Protein AF-A0A258BSZ9-F1 (afdb_monomer_lite)

Radius of gyration: 23.15 Å; chains: 1; bounding box: 56×58×80 Å

Structure (mmCIF, N/CA/C/O backbone):
data_AF-A0A258BSZ9-F1
#
_entry.id   AF-A0A258BSZ9-F1
#
loop_
_atom_site.group_PDB
_atom_site.id
_atom_site.type_symbol
_atom_site.label_atom_id
_atom_site.label_alt_id
_atom_site.label_comp_id
_atom_site.label_asym_id
_atom_site.label_entity_id
_atom_site.label_seq_id
_atom_site.pdbx_PDB_ins_code
_atom_site.Cartn_x
_atom_site.Cartn_y
_atom_site.Cartn_z
_atom_site.occupancy
_atom_site.B_iso_or_equiv
_atom_site.auth_seq_id
_atom_site.auth_comp_id
_atom_site.auth_asym_id
_atom_site.auth_atom_id
_atom_site.pdbx_PDB_model_num
ATOM 1 N N . MET A 1 1 ? 14.112 25.443 -52.367 1.00 37.06 1 MET A N 1
ATOM 2 C CA . MET A 1 1 ? 14.060 23.987 -52.131 1.00 37.06 1 MET A CA 1
ATOM 3 C C . MET A 1 1 ? 14.089 23.804 -50.629 1.00 37.06 1 MET A C 1
ATOM 5 O O . MET A 1 1 ? 15.087 24.167 -50.028 1.00 37.06 1 MET A O 1
ATOM 9 N N . TYR A 1 2 ? 12.971 23.404 -50.027 1.00 29.94 2 TYR A N 1
ATOM 10 C CA . TYR A 1 2 ? 12.902 23.128 -48.592 1.00 29.94 2 TYR A CA 1
ATOM 11 C C . TYR A 1 2 ? 13.158 21.637 -48.389 1.00 29.94 2 TYR A C 1
ATOM 13 O O . TYR A 1 2 ? 12.392 20.812 -48.886 1.00 29.94 2 TYR A O 1
ATOM 21 N N . GLU A 1 3 ? 14.258 21.313 -47.714 1.00 29.03 3 GLU A N 1
ATOM 22 C CA . GLU A 1 3 ? 14.544 19.970 -47.216 1.00 29.03 3 GLU A CA 1
ATOM 23 C C . GLU A 1 3 ? 13.507 19.610 -46.148 1.00 29.03 3 GLU A C 1
ATOM 25 O O . GLU A 1 3 ? 13.329 20.320 -45.158 1.00 29.03 3 GLU A O 1
ATOM 30 N N . GLN A 1 4 ? 12.786 18.516 -46.382 1.00 30.59 4 GLN A N 1
ATOM 31 C CA . GLN A 1 4 ? 11.911 17.914 -45.388 1.00 30.59 4 GLN A CA 1
ATOM 32 C C . GLN A 1 4 ? 12.780 17.181 -44.363 1.00 30.59 4 GLN A C 1
ATOM 34 O O . GLN A 1 4 ? 13.544 16.284 -44.714 1.00 30.59 4 GLN A O 1
ATOM 39 N N . SER A 1 5 ? 12.665 17.573 -43.094 1.00 29.25 5 SER A N 1
ATOM 40 C CA . SER A 1 5 ? 13.257 16.853 -41.966 1.00 29.25 5 SER A CA 1
ATOM 41 C C . SER A 1 5 ? 12.706 15.420 -41.887 1.00 29.25 5 SER A C 1
ATOM 43 O O . SER A 1 5 ? 11.520 15.214 -42.160 1.00 29.25 5 SER A O 1
ATOM 45 N N . PRO A 1 6 ? 13.520 14.425 -41.488 1.00 32.03 6 PRO A N 1
ATOM 46 C CA . PRO A 1 6 ? 13.058 13.053 -41.360 1.00 32.03 6 PRO A CA 1
ATOM 47 C C . PRO A 1 6 ? 12.059 12.950 -40.204 1.00 32.03 6 PRO A C 1
ATOM 49 O O . PRO A 1 6 ? 12.358 13.275 -39.056 1.00 32.03 6 PRO A O 1
ATOM 52 N N . THR A 1 7 ? 10.853 12.491 -40.522 1.00 29.84 7 THR A N 1
ATOM 53 C CA . THR A 1 7 ? 9.839 12.069 -39.557 1.00 29.84 7 THR A CA 1
ATOM 54 C C . THR A 1 7 ? 10.382 10.916 -38.718 1.00 29.84 7 THR A C 1
ATOM 56 O O . THR A 1 7 ? 10.569 9.812 -39.227 1.00 29.84 7 THR A O 1
ATOM 59 N N . THR A 1 8 ? 10.619 11.156 -37.430 1.00 29.58 8 THR A N 1
ATOM 60 C CA . THR A 1 8 ? 10.908 10.117 -36.439 1.00 29.58 8 THR A CA 1
ATOM 61 C C . THR A 1 8 ? 9.644 9.288 -36.223 1.00 29.58 8 THR A C 1
ATOM 63 O O . THR A 1 8 ? 8.762 9.638 -35.436 1.00 29.58 8 THR A O 1
ATOM 66 N N . THR A 1 9 ? 9.519 8.188 -36.957 1.00 27.88 9 THR A N 1
ATOM 67 C CA . THR A 1 9 ? 8.505 7.169 -36.698 1.00 27.88 9 THR A CA 1
ATOM 68 C C . THR A 1 9 ? 8.831 6.546 -35.341 1.00 27.88 9 THR A C 1
ATOM 70 O O . THR A 1 9 ? 9.808 5.812 -35.211 1.00 27.88 9 THR A O 1
ATOM 73 N N . LYS A 1 10 ? 8.055 6.872 -34.299 1.00 29.47 10 LYS A N 1
ATOM 74 C CA . LYS A 1 10 ? 8.104 6.164 -33.013 1.00 29.47 10 LYS A CA 1
ATOM 75 C C . LYS A 1 10 ? 7.770 4.694 -33.282 1.00 29.47 10 LYS A C 1
ATOM 77 O O . LYS A 1 10 ? 6.600 4.359 -33.451 1.00 29.47 10 LYS A O 1
ATOM 82 N N . HIS A 1 11 ? 8.780 3.831 -33.353 1.00 32.34 11 HIS A N 1
ATOM 83 C CA . HIS A 1 11 ? 8.579 2.387 -33.340 1.00 32.34 11 HIS A CA 1
ATOM 84 C C . HIS A 1 11 ? 8.033 2.008 -31.959 1.00 32.34 11 HIS A C 1
ATOM 86 O O . HIS A 1 11 ? 8.772 1.874 -30.990 1.00 32.34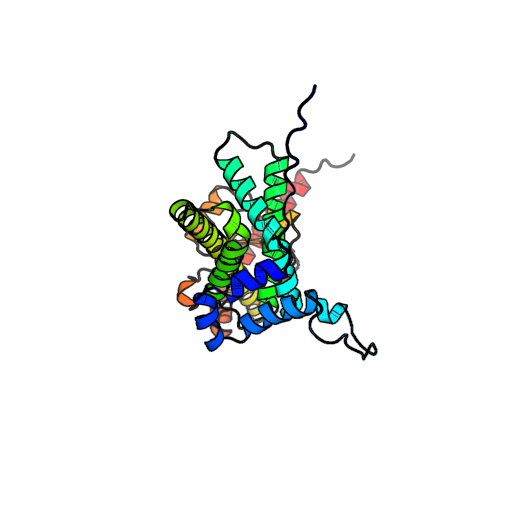 11 HIS A O 1
ATOM 92 N N . GLN A 1 12 ? 6.709 1.901 -31.845 1.00 29.98 12 GLN A N 1
ATOM 93 C CA . GLN A 1 12 ? 6.097 1.144 -30.761 1.00 29.98 12 GLN A CA 1
ATOM 94 C C . GLN A 1 12 ? 6.462 -0.319 -30.994 1.00 29.98 12 GLN A C 1
ATOM 96 O O . GLN A 1 12 ? 5.941 -0.930 -31.927 1.00 29.98 12 GLN A O 1
ATOM 101 N N . LEU A 1 13 ? 7.366 -0.859 -30.174 1.00 32.88 13 LEU A N 1
ATOM 102 C CA . LEU A 1 13 ? 7.628 -2.293 -30.152 1.00 32.88 13 LEU A CA 1
ATOM 103 C C . LEU A 1 13 ? 6.307 -3.021 -29.917 1.00 32.88 13 LEU A C 1
ATOM 105 O O . LEU A 1 13 ? 5.558 -2.736 -28.975 1.00 32.88 13 LEU A O 1
ATOM 109 N N . SER A 1 14 ? 6.007 -3.954 -30.805 1.00 34.91 14 SER A N 1
ATOM 110 C CA . SER A 1 14 ? 4.880 -4.849 -30.645 1.00 34.91 14 SER A CA 1
ATOM 111 C C . SER A 1 14 ? 5.111 -5.744 -29.425 1.00 34.91 14 SER A C 1
ATOM 113 O O . SER A 1 14 ? 6.240 -6.062 -29.048 1.00 34.91 14 SER A O 1
ATOM 115 N N . ALA A 1 15 ? 4.029 -6.217 -28.806 1.00 36.56 15 ALA A N 1
ATOM 116 C CA . ALA A 1 15 ? 4.123 -7.159 -27.690 1.00 36.56 15 ALA A CA 1
ATOM 117 C C . ALA A 1 15 ? 4.942 -8.423 -28.038 1.00 36.56 15 ALA A C 1
ATOM 119 O O . ALA A 1 15 ? 5.525 -9.035 -27.149 1.00 36.56 15 ALA A O 1
ATOM 120 N N . ALA A 1 16 ? 5.028 -8.796 -29.321 1.00 34.19 16 ALA A N 1
ATOM 121 C CA . ALA A 1 16 ? 5.843 -9.911 -29.798 1.00 34.19 16 ALA A CA 1
ATOM 122 C C . ALA A 1 16 ? 7.357 -9.641 -29.688 1.00 34.19 16 ALA A C 1
ATOM 124 O O . ALA A 1 16 ? 8.118 -10.541 -29.337 1.00 34.19 16 ALA A O 1
ATOM 125 N N . GLU A 1 17 ? 7.788 -8.404 -29.929 1.00 39.16 17 GLU A N 1
ATOM 126 C CA . GLU A 1 17 ? 9.196 -7.999 -29.839 1.00 39.16 17 GLU A CA 1
ATOM 127 C C . GLU A 1 17 ? 9.644 -7.889 -28.376 1.00 39.16 17 GLU A C 1
ATOM 129 O O . GLU A 1 17 ? 10.706 -8.398 -28.018 1.00 39.16 17 GLU A O 1
ATOM 134 N N . LEU A 1 18 ? 8.773 -7.372 -27.500 1.00 40.84 18 LEU A N 1
ATOM 135 C CA . LEU A 1 18 ? 8.986 -7.379 -26.046 1.00 40.84 18 LEU A CA 1
ATOM 136 C C . LEU A 1 18 ? 9.161 -8.810 -25.501 1.00 40.84 18 LEU A C 1
ATOM 138 O O . LEU A 1 18 ? 10.034 -9.065 -24.675 1.00 40.84 18 LEU A O 1
ATOM 142 N N . LEU A 1 19 ? 8.373 -9.774 -25.989 1.00 42.31 19 LEU A N 1
ATOM 143 C CA . LEU A 1 19 ? 8.466 -11.174 -25.558 1.00 42.31 19 LEU A CA 1
ATOM 144 C C . LEU A 1 19 ? 9.717 -11.888 -26.056 1.00 42.31 19 LEU A C 1
ATOM 146 O O . LEU A 1 19 ? 10.282 -12.696 -25.320 1.00 42.31 19 LEU A O 1
ATOM 150 N N . SER A 1 20 ? 10.143 -11.612 -27.289 1.00 42.28 20 SER A N 1
ATOM 151 C CA . SER A 1 20 ? 11.384 -12.174 -27.824 1.00 42.28 20 SER A CA 1
ATOM 152 C C . SER A 1 20 ? 12.598 -11.666 -27.044 1.00 42.28 20 SER A C 1
ATOM 154 O O . SER A 1 20 ? 13.527 -12.435 -26.812 1.00 42.28 20 SER A O 1
ATOM 156 N N . GLY A 1 21 ? 12.562 -10.408 -26.594 1.00 41.38 21 GLY A N 1
ATOM 157 C CA . GLY A 1 21 ? 13.571 -9.836 -25.705 1.00 41.38 21 GLY A CA 1
ATOM 158 C C . GLY A 1 21 ? 13.598 -10.518 -24.336 1.00 41.38 21 GLY A C 1
ATOM 159 O O . GLY A 1 21 ? 14.650 -10.992 -23.920 1.00 41.38 21 GLY A O 1
ATOM 160 N N . ILE A 1 22 ? 12.439 -10.657 -23.675 1.00 42.50 22 ILE A N 1
ATOM 161 C CA . ILE A 1 22 ? 12.315 -11.332 -22.363 1.00 42.50 22 ILE A CA 1
ATOM 162 C C . ILE A 1 22 ? 12.768 -12.796 -22.440 1.00 42.50 22 ILE A C 1
ATOM 164 O O . ILE A 1 22 ? 13.475 -13.279 -21.564 1.00 42.50 22 ILE A O 1
ATOM 168 N N . ALA A 1 23 ? 12.364 -13.526 -23.481 1.00 41.38 23 ALA A N 1
ATOM 169 C CA . ALA A 1 23 ? 12.658 -14.952 -23.604 1.00 41.38 23 ALA A CA 1
ATOM 170 C C . ALA A 1 23 ? 14.131 -15.262 -23.926 1.00 41.38 23 ALA A C 1
ATOM 172 O O . ALA A 1 23 ? 14.547 -16.414 -23.776 1.00 41.38 23 ALA A O 1
ATOM 173 N N . ALA A 1 24 ? 14.893 -14.263 -24.382 1.00 40.25 24 ALA A N 1
ATOM 174 C CA . ALA A 1 24 ? 16.302 -14.384 -24.743 1.00 40.25 24 ALA A CA 1
ATOM 175 C C . ALA A 1 24 ? 17.261 -14.084 -23.578 1.00 40.25 24 ALA A C 1
ATOM 177 O O . ALA A 1 24 ? 18.466 -14.296 -23.727 1.00 40.25 24 ALA A O 1
ATOM 178 N N . THR A 1 25 ? 16.762 -13.615 -22.427 1.00 38.31 25 THR A N 1
ATOM 179 C CA . THR A 1 25 ? 17.624 -13.303 -21.284 1.00 38.31 25 THR A CA 1
ATOM 180 C C . THR A 1 25 ? 18.026 -14.582 -20.522 1.00 38.31 25 THR A C 1
ATOM 182 O O . THR A 1 25 ? 17.187 -15.468 -20.301 1.00 38.31 25 THR A O 1
ATOM 185 N N . PRO A 1 26 ? 19.304 -14.735 -20.120 1.00 37.12 26 PRO A N 1
ATOM 186 C CA . PRO A 1 26 ? 19.760 -15.851 -19.281 1.00 37.12 26 PRO A CA 1
ATOM 187 C C . PRO A 1 26 ? 18.928 -16.032 -18.000 1.00 37.12 26 PRO A C 1
ATOM 189 O O . PRO A 1 26 ? 18.659 -17.157 -17.572 1.00 37.12 26 PRO A O 1
ATOM 192 N N . GLU A 1 27 ? 18.447 -14.924 -17.444 1.00 37.38 27 GLU A N 1
ATOM 193 C CA . GLU A 1 27 ? 17.615 -14.819 -16.248 1.00 37.38 27 GLU A CA 1
ATOM 194 C C . GLU A 1 27 ? 16.249 -15.499 -16.446 1.00 37.38 27 GLU A C 1
ATOM 196 O O . GLU A 1 27 ? 15.763 -16.199 -15.555 1.00 37.38 27 GLU A O 1
ATOM 201 N N . PHE A 1 28 ? 15.661 -15.408 -17.646 1.00 36.69 28 PHE A N 1
ATOM 202 C CA . PHE A 1 28 ? 14.438 -16.134 -18.007 1.00 36.69 28 PHE A CA 1
ATOM 203 C C . PHE A 1 28 ? 14.676 -17.648 -18.155 1.00 36.69 28 PHE A C 1
ATOM 205 O O . PHE A 1 28 ? 13.798 -18.469 -17.859 1.00 36.69 28 PHE A O 1
ATOM 212 N N . GLY A 1 29 ? 15.877 -18.041 -18.591 1.00 36.78 29 GLY A N 1
ATOM 213 C CA . GLY A 1 29 ? 16.311 -19.438 -18.685 1.00 36.78 29 GLY A CA 1
ATOM 214 C C . GLY A 1 29 ? 16.440 -20.129 -17.322 1.00 36.78 29 GLY A C 1
ATOM 215 O O . GLY A 1 29 ? 16.039 -21.288 -17.180 1.00 36.78 29 GLY A O 1
ATOM 216 N N . GLU A 1 30 ? 16.935 -19.408 -16.317 1.00 37.25 30 GLU A N 1
ATOM 217 C CA . GLU A 1 30 ? 17.050 -19.857 -14.921 1.00 37.25 30 GLU A CA 1
ATOM 218 C C . GLU A 1 30 ? 15.686 -19.825 -14.195 1.00 37.25 30 GLU A C 1
ATOM 220 O O . GLU A 1 30 ? 15.280 -20.819 -13.583 1.00 37.25 30 GLU A O 1
ATOM 225 N N . ALA A 1 31 ? 14.908 -18.744 -14.353 1.00 34.34 31 ALA A N 1
ATOM 226 C CA . ALA A 1 31 ? 13.593 -18.560 -13.720 1.00 34.34 31 ALA A CA 1
ATOM 227 C C . ALA A 1 31 ? 12.530 -19.587 -14.168 1.00 34.34 31 ALA A C 1
ATOM 229 O O . ALA A 1 31 ? 11.597 -19.904 -13.423 1.00 34.34 31 ALA A O 1
ATOM 230 N N . LYS A 1 32 ? 12.696 -20.184 -15.359 1.00 34.16 32 LYS A N 1
ATOM 231 C CA . LYS A 1 32 ? 11.856 -21.277 -15.891 1.00 34.16 32 LYS A CA 1
ATOM 232 C C . LYS A 1 32 ? 11.768 -22.505 -14.980 1.00 34.16 32 LYS A C 1
ATOM 234 O O . LYS A 1 32 ? 10.825 -23.288 -15.123 1.00 34.16 32 LYS A O 1
ATOM 239 N N . LYS A 1 33 ? 12.753 -22.710 -14.101 1.00 34.97 33 LYS A N 1
ATOM 240 C CA . LYS A 1 33 ? 12.851 -23.902 -13.247 1.00 34.97 33 LYS A CA 1
ATOM 241 C C . LYS A 1 33 ? 12.142 -23.751 -11.901 1.00 34.97 33 LYS A C 1
ATOM 243 O O . LYS A 1 33 ? 11.906 -24.768 -11.258 1.00 34.97 33 LYS A O 1
ATOM 248 N N . VAL A 1 34 ? 11.799 -22.527 -11.482 1.00 34.78 34 VAL A N 1
ATOM 249 C CA . VAL A 1 34 ? 11.488 -22.252 -10.068 1.00 34.78 34 VAL A CA 1
ATOM 250 C C . VAL A 1 34 ? 10.027 -21.862 -9.814 1.00 34.78 34 VAL A C 1
ATOM 252 O O . VAL A 1 34 ? 9.533 -22.202 -8.748 1.00 34.78 34 VAL A O 1
ATOM 255 N N . TYR A 1 35 ? 9.273 -21.266 -10.755 1.00 36.16 35 TYR A N 1
ATOM 256 C CA . TYR A 1 35 ? 7.874 -20.883 -10.465 1.00 36.16 35 TYR A CA 1
ATOM 257 C C . TYR A 1 35 ? 6.892 -20.906 -11.664 1.00 36.16 35 TYR A C 1
ATOM 259 O O . TYR A 1 35 ? 7.253 -20.530 -12.783 1.00 36.16 35 TYR A O 1
ATOM 267 N N . PRO A 1 36 ? 5.601 -21.242 -11.438 1.00 40.62 36 PRO A N 1
ATOM 268 C CA . PRO A 1 36 ? 4.494 -21.109 -12.404 1.00 40.62 36 PRO A CA 1
ATOM 269 C C . PRO A 1 36 ? 4.195 -19.677 -12.901 1.00 40.62 36 PRO A C 1
ATOM 271 O O . PRO A 1 36 ? 3.442 -19.511 -13.860 1.00 40.62 36 PRO A O 1
ATOM 274 N N . PHE A 1 37 ? 4.785 -18.644 -12.294 1.00 37.22 37 PHE A N 1
ATOM 275 C CA . PHE A 1 37 ? 4.455 -17.233 -12.541 1.00 37.22 37 PHE A CA 1
ATOM 276 C C . PHE A 1 37 ? 4.982 -16.703 -13.891 1.00 37.22 37 PHE A C 1
ATOM 278 O O . PHE A 1 37 ? 4.265 -16.020 -14.621 1.00 37.22 37 PHE A O 1
ATOM 285 N N . ALA A 1 38 ? 6.179 -17.127 -14.315 1.00 39.62 38 ALA A N 1
ATOM 286 C CA . ALA A 1 38 ? 6.720 -16.803 -15.642 1.00 39.62 38 ALA A CA 1
ATOM 287 C C . ALA A 1 38 ? 5.915 -17.461 -16.785 1.00 39.62 38 ALA A C 1
ATOM 289 O O . ALA A 1 38 ? 5.833 -16.919 -17.887 1.00 39.62 38 ALA A O 1
ATOM 290 N N . ARG A 1 39 ? 5.253 -18.604 -16.523 1.00 38.41 39 ARG A N 1
ATOM 291 C CA . ARG A 1 39 ? 4.300 -19.214 -17.469 1.00 38.41 39 ARG A CA 1
ATOM 292 C C . ARG A 1 39 ? 3.008 -18.413 -17.583 1.00 38.41 39 ARG A C 1
ATOM 294 O O . ARG A 1 39 ? 2.458 -18.383 -18.674 1.00 38.41 39 ARG A O 1
ATOM 301 N N . ALA A 1 40 ? 2.531 -17.772 -16.517 1.00 38.69 40 ALA A N 1
ATOM 302 C CA . ALA A 1 40 ? 1.345 -16.915 -16.568 1.00 38.69 40 ALA A CA 1
ATOM 303 C C . ALA A 1 40 ? 1.622 -15.626 -17.363 1.00 38.69 40 ALA A C 1
ATOM 305 O O . ALA A 1 40 ? 0.884 -15.323 -18.297 1.00 38.69 40 ALA A O 1
ATOM 306 N N . LEU A 1 41 ? 2.757 -14.966 -17.095 1.00 41.50 41 LEU A N 1
ATOM 307 C CA . LEU A 1 41 ? 3.253 -13.806 -17.851 1.00 41.50 41 LEU A CA 1
ATOM 308 C C . LEU A 1 41 ? 3.452 -14.122 -19.344 1.00 41.50 41 LEU A C 1
ATOM 310 O O . LEU A 1 41 ? 2.963 -13.393 -20.206 1.00 41.50 41 LEU A O 1
ATOM 314 N N . ALA A 1 42 ? 4.082 -15.257 -19.661 1.00 41.06 42 ALA A N 1
ATOM 315 C CA . ALA A 1 42 ? 4.231 -15.713 -21.041 1.00 41.06 42 ALA A CA 1
ATOM 316 C C . ALA A 1 42 ? 2.875 -16.059 -21.688 1.00 41.06 42 ALA A C 1
ATOM 318 O O . ALA A 1 42 ? 2.618 -15.692 -22.832 1.00 41.06 42 ALA A O 1
ATOM 319 N N . ARG A 1 43 ? 1.972 -16.741 -20.971 1.00 38.59 43 ARG A N 1
ATOM 320 C CA . ARG A 1 43 ? 0.686 -17.217 -21.507 1.00 38.59 43 ARG A CA 1
ATOM 321 C C . ARG A 1 43 ? -0.305 -16.089 -21.774 1.00 38.59 43 ARG A C 1
ATOM 323 O O . ARG A 1 43 ? -0.983 -16.148 -22.797 1.00 38.59 43 ARG A O 1
ATOM 330 N N . THR A 1 44 ? -0.366 -15.050 -20.942 1.00 40.50 44 THR A N 1
ATOM 331 C CA . THR A 1 44 ? -1.164 -13.863 -21.274 1.00 40.50 44 THR A CA 1
ATOM 332 C C . THR A 1 44 ? -0.642 -13.205 -22.546 1.00 40.50 44 THR A C 1
ATOM 334 O O . THR A 1 44 ? -1.413 -12.871 -23.451 1.00 40.50 44 THR A O 1
ATOM 337 N N . ALA A 1 45 ? 0.673 -13.058 -22.652 1.00 40.28 45 ALA A N 1
ATOM 338 C CA . ALA A 1 45 ? 1.277 -12.440 -23.812 1.00 40.28 45 ALA A CA 1
ATOM 339 C C . ALA A 1 45 ? 1.032 -13.268 -25.100 1.00 40.28 45 ALA A C 1
ATOM 341 O O . ALA A 1 45 ? 0.745 -12.691 -26.148 1.00 40.28 45 ALA A O 1
ATOM 342 N N . PHE A 1 46 ? 0.969 -14.607 -25.005 1.00 38.69 46 PHE A N 1
ATOM 343 C CA . PHE A 1 46 ? 0.535 -15.509 -26.090 1.00 38.69 46 PHE A CA 1
ATOM 344 C C . PHE A 1 46 ? -0.969 -15.430 -26.435 1.00 38.69 46 PHE A C 1
ATOM 346 O O . PHE A 1 46 ? -1.333 -15.571 -27.604 1.00 38.69 46 PHE A O 1
ATOM 353 N N . ILE A 1 47 ? -1.855 -15.196 -25.456 1.00 37.81 47 ILE A N 1
ATOM 354 C CA . ILE A 1 47 ? -3.307 -15.021 -25.676 1.00 37.81 47 ILE A CA 1
ATOM 355 C C . ILE A 1 47 ? -3.593 -13.682 -26.375 1.00 37.81 47 ILE A C 1
ATOM 357 O O . ILE A 1 47 ? -4.396 -13.639 -27.307 1.00 37.81 47 ILE A O 1
ATOM 361 N N . ARG A 1 48 ? -2.896 -12.602 -25.995 1.00 36.47 48 ARG A N 1
ATOM 362 C CA . ARG A 1 48 ? -3.016 -11.282 -26.646 1.00 36.47 48 ARG A CA 1
ATOM 363 C C . ARG A 1 48 ? -2.366 -11.218 -28.031 1.00 36.47 48 ARG A C 1
ATOM 365 O O . ARG A 1 48 ? -2.792 -10.414 -28.852 1.00 36.47 48 ARG A O 1
ATOM 372 N N . ALA A 1 49 ? -1.401 -12.095 -28.307 1.00 33.66 49 ALA A N 1
ATOM 373 C CA . ALA A 1 49 ? -0.796 -12.286 -29.626 1.00 33.66 49 ALA A CA 1
ATOM 374 C C . ALA A 1 49 ? -1.583 -13.250 -30.547 1.00 33.66 49 ALA A C 1
ATOM 376 O O . ALA A 1 49 ? -1.148 -13.523 -31.663 1.00 33.66 49 ALA A O 1
ATOM 377 N N . GLY A 1 50 ? -2.734 -13.785 -30.110 1.00 30.80 50 GLY A N 1
ATOM 378 C CA . GLY A 1 50 ? -3.610 -14.620 -30.943 1.00 30.80 50 GLY A CA 1
ATOM 379 C C . GLY A 1 50 ? -3.111 -16.047 -31.222 1.00 30.80 50 GLY A C 1
ATOM 380 O O . GLY A 1 50 ? -3.600 -16.683 -32.153 1.00 30.80 50 GLY A O 1
ATOM 381 N N . MET A 1 51 ? -2.165 -16.571 -30.432 1.00 31.06 51 MET A N 1
ATOM 382 C CA . MET A 1 51 ? -1.476 -17.850 -30.694 1.00 31.06 51 MET A CA 1
ATOM 383 C C . MET A 1 51 ? -2.002 -19.065 -29.899 1.00 31.06 51 MET A C 1
ATOM 385 O O . MET A 1 51 ? -1.392 -20.130 -29.928 1.00 31.06 51 MET A O 1
ATOM 389 N N . PHE A 1 52 ? -3.157 -18.957 -29.235 1.00 32.47 52 PHE A N 1
ATOM 390 C CA . PHE A 1 52 ? -3.929 -20.109 -28.737 1.00 32.47 52 PHE A CA 1
ATOM 391 C C . PHE A 1 52 ? -5.349 -20.076 -29.316 1.00 32.47 52 PHE A C 1
ATOM 393 O O . PHE A 1 52 ? -5.850 -18.991 -29.623 1.00 32.47 52 PHE A O 1
ATOM 400 N N . PRO A 1 53 ? -5.987 -21.245 -29.539 1.00 27.58 53 PRO A N 1
ATOM 401 C CA . PRO A 1 53 ? -7.167 -21.334 -30.384 1.00 27.58 53 PRO A CA 1
ATOM 402 C C . PRO A 1 53 ? -8.282 -20.472 -29.805 1.00 27.58 53 PRO A C 1
ATOM 404 O O . PRO A 1 53 ? -8.531 -20.510 -28.599 1.00 27.58 53 PRO A O 1
ATOM 407 N N . LYS A 1 54 ? -8.960 -19.717 -30.683 1.00 32.28 54 LYS A N 1
ATOM 408 C CA . LYS A 1 54 ? -10.238 -19.064 -30.376 1.00 32.28 54 LYS A CA 1
ATOM 409 C C . LYS A 1 54 ? -11.075 -20.049 -29.565 1.00 32.28 54 LYS A C 1
ATOM 411 O O . LYS A 1 54 ? -11.388 -21.128 -30.073 1.00 32.28 54 LYS A O 1
ATOM 416 N N . VAL A 1 55 ? -11.371 -19.706 -28.313 1.00 31.84 55 VAL A N 1
ATOM 417 C CA . VAL A 1 55 ? -12.230 -20.518 -27.451 1.00 31.84 55 VAL A CA 1
ATOM 418 C C . VAL A 1 55 ? -13.561 -20.650 -28.185 1.00 31.84 55 VAL A C 1
ATOM 420 O O . VAL A 1 55 ? -14.293 -19.679 -28.335 1.00 31.84 55 VAL A O 1
ATOM 423 N N . LYS A 1 56 ? -13.814 -21.839 -28.737 1.00 28.36 56 LYS A N 1
ATOM 424 C CA . LYS A 1 56 ? -14.995 -22.154 -29.554 1.00 28.36 56 LYS A CA 1
ATOM 425 C C . LYS A 1 56 ? -16.244 -22.448 -28.719 1.00 28.36 56 LYS A C 1
ATOM 427 O O . LYS A 1 56 ? -17.271 -22.788 -29.292 1.00 28.36 56 LYS A O 1
ATOM 432 N N . ASP A 1 57 ? -16.178 -22.273 -27.403 1.00 28.17 57 ASP A N 1
ATOM 433 C CA . ASP A 1 57 ? -17.336 -22.358 -26.520 1.00 28.17 57 ASP A CA 1
ATOM 434 C C . ASP A 1 57 ? -17.691 -20.973 -25.967 1.00 28.17 57 ASP A C 1
ATOM 436 O O . ASP A 1 57 ? -17.309 -20.580 -24.868 1.00 28.17 57 ASP A O 1
ATOM 440 N N . GLU A 1 58 ? -18.492 -20.238 -26.740 1.00 30.92 58 GLU A N 1
ATOM 441 C CA . GLU A 1 58 ? -19.162 -18.985 -26.348 1.00 30.92 58 GLU A CA 1
ATOM 442 C C . GLU A 1 58 ? -20.289 -19.193 -25.317 1.00 30.92 58 GLU A C 1
ATOM 444 O O . GLU A 1 58 ? -21.135 -18.325 -25.099 1.00 30.92 58 GLU A O 1
ATOM 449 N N . LYS A 1 59 ? -20.338 -20.341 -24.640 1.00 32.16 59 LYS A N 1
ATOM 450 C CA . LYS A 1 59 ? -21.391 -20.637 -23.669 1.00 32.16 59 LYS A CA 1
ATOM 451 C C . LYS A 1 59 ? -20.808 -20.644 -22.262 1.00 32.16 59 LYS A C 1
ATOM 453 O O . LYS A 1 59 ? -20.432 -21.687 -21.745 1.00 32.16 59 LYS A O 1
ATOM 458 N N . ARG A 1 60 ? -20.855 -19.453 -21.643 1.00 33.19 60 ARG A N 1
ATOM 459 C CA . ARG A 1 60 ? -20.537 -19.100 -20.236 1.00 33.19 60 ARG A CA 1
ATOM 460 C C . ARG A 1 60 ? -19.112 -18.591 -19.987 1.00 33.19 60 ARG A C 1
ATOM 462 O O . ARG A 1 60 ? -18.355 -19.190 -19.233 1.00 33.19 60 ARG A O 1
ATOM 469 N N . TYR A 1 61 ? -18.788 -17.423 -20.532 1.00 33.53 61 TYR A N 1
ATOM 470 C CA . TYR A 1 61 ? -17.629 -16.636 -20.100 1.00 33.53 61 TYR A CA 1
ATOM 471 C C . TYR A 1 61 ? -18.110 -15.335 -19.444 1.00 33.53 61 TYR A C 1
ATOM 473 O O . TYR A 1 61 ? -18.536 -14.403 -20.118 1.00 33.53 61 TYR A O 1
ATOM 481 N N . ASP A 1 62 ? -18.102 -15.291 -18.110 1.00 33.59 62 ASP A N 1
ATOM 482 C CA . ASP A 1 62 ? -18.527 -14.118 -17.340 1.00 33.59 62 ASP A CA 1
ATOM 483 C C . ASP A 1 62 ? -17.344 -13.152 -17.165 1.00 33.59 62 ASP A C 1
ATOM 485 O O . ASP A 1 62 ? -16.463 -13.354 -16.325 1.00 33.59 62 ASP A O 1
ATOM 489 N N . ALA A 1 63 ? -17.313 -12.096 -17.981 1.00 28.88 63 ALA A N 1
ATOM 490 C CA . ALA A 1 63 ? -16.264 -11.076 -17.976 1.00 28.88 63 ALA A CA 1
ATOM 491 C C . ALA A 1 63 ? -16.073 -10.400 -16.602 1.00 28.88 63 ALA A C 1
ATOM 493 O O . ALA A 1 63 ? -14.973 -9.932 -16.301 1.00 28.88 63 ALA A O 1
ATOM 494 N N . LYS A 1 64 ? -17.101 -10.391 -15.737 1.00 32.44 64 LYS A N 1
ATOM 495 C CA . LYS A 1 64 ? -16.981 -9.865 -14.368 1.00 32.44 64 LYS A CA 1
ATOM 496 C C . LYS A 1 64 ? -16.157 -10.776 -13.458 1.00 32.44 64 LYS A C 1
ATOM 498 O O . LYS A 1 64 ? -15.409 -10.258 -12.638 1.00 32.44 64 LYS A O 1
ATOM 503 N N . LYS A 1 65 ? -16.244 -12.103 -13.623 1.00 36.09 65 LYS A N 1
ATOM 504 C CA . LYS A 1 65 ? -15.418 -13.066 -12.868 1.00 36.09 65 LYS A CA 1
ATOM 505 C C . LYS A 1 65 ? -13.966 -13.090 -13.340 1.00 36.09 65 LYS A C 1
ATOM 507 O O . LYS A 1 65 ? -13.070 -13.290 -12.529 1.00 36.09 65 LYS A O 1
ATOM 512 N N . LEU A 1 66 ? -13.726 -12.862 -14.632 1.00 32.75 66 LEU A N 1
ATOM 513 C CA . LEU A 1 66 ? -12.370 -12.755 -15.178 1.00 32.75 66 LEU A CA 1
ATOM 514 C C . LEU A 1 66 ? -11.646 -11.503 -14.693 1.00 32.75 66 LEU A C 1
ATOM 516 O O . LEU A 1 66 ? -10.472 -11.589 -14.376 1.00 32.75 66 LEU A O 1
ATOM 520 N N . ALA A 1 67 ? -12.338 -10.370 -14.542 1.00 44.69 67 ALA A N 1
ATOM 521 C CA . ALA A 1 67 ? -11.738 -9.130 -14.038 1.00 44.69 67 ALA A CA 1
ATOM 522 C C . ALA A 1 67 ? -11.167 -9.233 -12.606 1.00 44.69 67 ALA A C 1
ATOM 524 O O . ALA A 1 67 ? -10.419 -8.349 -12.184 1.00 44.69 67 ALA A O 1
ATOM 525 N N . THR A 1 68 ? -11.523 -10.283 -11.858 1.00 53.34 68 THR A N 1
ATOM 526 C CA . THR A 1 68 ? -11.084 -10.510 -10.477 1.00 53.34 68 THR A CA 1
ATOM 527 C C . THR A 1 68 ? -10.034 -11.610 -10.325 1.00 53.34 68 THR A C 1
ATOM 529 O O . THR A 1 68 ? -9.568 -11.801 -9.207 1.00 53.34 68 THR A O 1
ATOM 532 N N . THR A 1 69 ? -9.653 -12.334 -11.387 1.00 56.38 69 THR A N 1
ATOM 533 C CA . THR A 1 69 ? -8.643 -13.401 -11.257 1.00 56.38 69 THR A CA 1
ATOM 534 C C . THR A 1 69 ? -7.231 -12.821 -11.137 1.00 56.38 69 THR A C 1
ATOM 536 O O . THR A 1 69 ? -6.979 -11.740 -11.685 1.00 56.38 69 THR A O 1
ATOM 539 N N . PRO A 1 70 ? -6.291 -13.519 -10.469 1.00 58.03 70 PRO A N 1
ATOM 540 C CA . PRO A 1 70 ? -4.892 -13.096 -10.404 1.00 58.03 70 PRO A CA 1
ATOM 541 C C . PRO A 1 70 ? -4.305 -12.770 -11.783 1.00 58.03 70 PRO A C 1
ATOM 543 O O . PRO A 1 70 ? -3.629 -11.759 -11.944 1.00 58.03 70 PRO A O 1
ATOM 546 N N . GLU A 1 71 ? -4.648 -13.541 -12.816 1.00 54.88 71 GLU A N 1
ATOM 547 C CA . GLU A 1 71 ? -4.166 -13.330 -14.184 1.00 54.88 71 GLU A CA 1
ATOM 548 C C . GLU A 1 71 ? -4.633 -11.992 -14.769 1.00 54.88 71 GLU A C 1
ATOM 550 O O . GLU A 1 71 ? -3.825 -11.229 -15.292 1.00 54.88 71 GLU A O 1
ATOM 555 N N . ALA A 1 72 ? -5.915 -11.643 -14.635 1.00 58.28 72 ALA A N 1
ATOM 556 C CA . ALA A 1 72 ? -6.406 -10.351 -15.117 1.00 58.28 72 ALA A CA 1
ATOM 557 C C . ALA A 1 72 ? -5.850 -9.163 -14.311 1.00 58.28 72 ALA A C 1
ATOM 559 O O . ALA A 1 72 ? -5.758 -8.043 -14.826 1.00 58.28 72 ALA A O 1
ATOM 560 N N . ARG A 1 73 ? -5.472 -9.389 -13.046 1.00 63.53 73 ARG A N 1
ATOM 561 C CA . ARG A 1 73 ? -4.800 -8.387 -12.208 1.00 63.53 73 ARG A CA 1
ATOM 562 C C . ARG A 1 73 ? -3.351 -8.173 -12.649 1.00 63.53 73 ARG A C 1
ATOM 564 O O . ARG A 1 73 ? -2.949 -7.018 -12.784 1.00 63.53 73 ARG A O 1
ATOM 571 N N . VAL A 1 74 ? -2.618 -9.244 -12.972 1.00 62.22 74 VAL A N 1
ATOM 572 C CA . VAL A 1 74 ? -1.276 -9.172 -13.583 1.00 62.22 74 VAL A CA 1
ATOM 573 C C . VAL A 1 74 ? -1.330 -8.380 -14.890 1.00 62.22 74 VAL A C 1
ATOM 575 O O . VAL A 1 74 ? -0.588 -7.416 -15.065 1.00 62.22 74 VAL A O 1
ATOM 578 N N . ASP A 1 75 ? -2.273 -8.706 -15.771 1.00 57.41 75 ASP A N 1
ATOM 579 C CA . ASP A 1 75 ? -2.507 -8.004 -17.036 1.00 57.41 75 ASP A CA 1
ATOM 580 C C . ASP A 1 75 ? -2.726 -6.501 -16.880 1.00 57.41 75 ASP A C 1
ATOM 582 O O . ASP A 1 75 ? -2.215 -5.694 -17.663 1.00 57.41 75 ASP A O 1
ATOM 586 N N . ARG A 1 76 ? -3.543 -6.126 -15.892 1.00 63.75 76 ARG A N 1
ATOM 587 C CA . ARG A 1 76 ? -3.852 -4.729 -15.600 1.00 63.75 76 ARG A CA 1
ATOM 588 C C . ARG A 1 76 ? -2.618 -4.005 -15.070 1.00 63.75 76 ARG A C 1
ATOM 590 O O . ARG A 1 76 ? -2.333 -2.912 -15.549 1.00 63.75 76 ARG A O 1
ATOM 597 N N . MET A 1 77 ? -1.876 -4.620 -14.149 1.00 77.69 77 MET A N 1
ATOM 598 C CA . MET A 1 77 ? -0.627 -4.068 -13.621 1.00 77.69 77 MET A CA 1
ATOM 599 C C . MET A 1 77 ? 0.395 -3.832 -14.745 1.00 77.69 77 MET A C 1
ATOM 601 O O . MET A 1 77 ? 0.884 -2.710 -14.888 1.00 77.69 77 MET A O 1
ATOM 605 N N . ILE A 1 78 ? 0.649 -4.829 -15.603 1.00 66.31 78 ILE A N 1
ATOM 606 C CA . ILE A 1 78 ? 1.567 -4.692 -16.751 1.00 66.31 78 ILE A CA 1
ATOM 607 C C . ILE A 1 78 ? 1.114 -3.559 -17.678 1.00 66.31 78 ILE A C 1
ATOM 609 O O . ILE A 1 78 ? 1.924 -2.732 -18.087 1.00 66.31 78 ILE A O 1
ATOM 613 N N . GLY A 1 79 ? -0.188 -3.469 -17.970 1.00 59.25 79 GLY A N 1
ATOM 614 C CA . GLY A 1 79 ? -0.739 -2.409 -18.819 1.00 59.25 79 GLY A CA 1
ATOM 615 C C . GLY A 1 79 ? -0.526 -0.989 -18.278 1.00 59.25 79 GLY A C 1
ATOM 616 O O . GLY A 1 79 ? -0.524 -0.040 -19.058 1.00 59.25 79 GLY A O 1
ATOM 617 N N . THR A 1 80 ? -0.323 -0.832 -16.967 1.00 69.88 80 THR A N 1
ATOM 618 C CA . THR A 1 80 ? -0.041 0.467 -16.329 1.00 69.88 80 THR A CA 1
ATOM 619 C C . THR A 1 80 ? 1.449 0.794 -16.200 1.00 69.88 80 THR A C 1
ATOM 621 O O . THR A 1 80 ? 1.788 1.940 -15.907 1.00 69.88 80 THR A O 1
ATOM 624 N N . LEU A 1 81 ? 2.347 -0.166 -16.449 1.00 74.25 81 LEU A N 1
ATOM 625 C CA . LEU A 1 81 ? 3.791 -0.001 -16.260 1.00 74.25 81 LEU A CA 1
ATOM 626 C C . LEU A 1 81 ? 4.432 1.096 -17.141 1.00 74.25 81 LEU A C 1
ATOM 628 O O . LEU A 1 81 ? 5.240 1.851 -16.606 1.00 74.25 81 LEU A O 1
ATOM 632 N N . PRO A 1 82 ? 4.077 1.285 -18.432 1.00 72.31 82 PRO A N 1
ATOM 633 C CA . PRO A 1 82 ? 4.643 2.384 -19.225 1.00 72.31 82 PRO A CA 1
ATOM 634 C C . PRO A 1 82 ? 4.356 3.760 -18.611 1.00 72.31 82 PRO A C 1
ATOM 636 O O . PRO A 1 82 ? 5.251 4.583 -18.458 1.00 72.31 82 PRO A O 1
ATOM 639 N N . GLN A 1 83 ? 3.114 3.969 -18.171 1.00 71.81 83 GLN A N 1
ATOM 640 C CA . GLN A 1 83 ? 2.699 5.209 -17.516 1.00 71.81 83 GLN A CA 1
ATOM 641 C C . GLN A 1 83 ? 3.381 5.391 -16.160 1.00 71.81 83 GLN A C 1
ATOM 643 O O . GLN A 1 83 ? 3.731 6.508 -15.795 1.00 71.81 83 GLN A O 1
ATOM 648 N N . TYR A 1 84 ? 3.586 4.307 -15.409 1.00 83.44 84 TYR A N 1
ATOM 649 C CA . TYR A 1 84 ? 4.353 4.347 -14.165 1.00 83.44 84 TYR A CA 1
ATOM 650 C C . TYR A 1 84 ? 5.772 4.876 -14.393 1.00 83.44 84 TYR A C 1
ATOM 652 O O . TYR A 1 84 ? 6.209 5.770 -13.673 1.00 83.44 84 TYR A O 1
ATOM 660 N N . VAL A 1 85 ? 6.458 4.369 -15.422 1.00 79.69 85 VAL A N 1
ATOM 661 C CA . VAL A 1 85 ? 7.807 4.811 -15.803 1.00 79.69 85 VAL A CA 1
ATOM 662 C C . VAL A 1 85 ? 7.810 6.290 -16.190 1.00 79.69 85 VAL A C 1
ATOM 664 O O . VAL A 1 85 ? 8.572 7.064 -15.615 1.00 79.69 85 VAL A O 1
ATOM 667 N N . GLU A 1 86 ? 6.903 6.704 -17.080 1.00 76.56 86 GLU A N 1
ATOM 668 C CA . GLU A 1 86 ? 6.734 8.114 -17.464 1.00 76.56 86 GLU A CA 1
ATOM 669 C C . GLU A 1 86 ? 6.462 9.011 -16.243 1.00 76.56 86 GLU A C 1
ATOM 671 O O . GLU A 1 86 ? 7.043 10.087 -16.109 1.00 76.56 86 GLU A O 1
ATOM 676 N N . GLY A 1 87 ? 5.619 8.551 -15.312 1.00 82.75 87 GLY A N 1
ATOM 677 C CA . GLY A 1 87 ? 5.300 9.257 -14.073 1.00 82.75 87 GLY A CA 1
ATOM 678 C C . GLY A 1 87 ? 6.502 9.406 -13.139 1.00 82.75 87 GLY A C 1
ATOM 679 O O . GLY A 1 87 ? 6.741 10.498 -12.620 1.00 82.75 87 GLY A O 1
ATOM 680 N N . LEU A 1 88 ? 7.296 8.347 -12.948 1.00 88.12 88 LEU A N 1
ATOM 681 C CA . LEU A 1 88 ? 8.522 8.414 -12.147 1.00 88.12 88 LEU A CA 1
ATOM 682 C C . LEU A 1 88 ? 9.556 9.360 -12.767 1.00 88.12 88 LEU A C 1
ATOM 684 O O . LEU A 1 88 ? 10.190 10.136 -12.049 1.00 88.12 88 LEU A O 1
ATOM 688 N N . GLU A 1 89 ? 9.720 9.326 -14.088 1.00 83.88 89 GLU A N 1
ATOM 689 C CA . GLU A 1 89 ? 10.640 10.213 -14.802 1.00 83.88 89 GLU A CA 1
ATOM 690 C C . GLU A 1 89 ? 10.203 11.674 -14.743 1.00 83.88 89 GLU A C 1
ATOM 692 O O . GLU A 1 89 ? 11.031 12.537 -14.444 1.00 83.88 89 GLU A O 1
ATOM 697 N N . GLY A 1 90 ? 8.910 11.944 -14.947 1.00 81.94 90 GLY A N 1
ATOM 698 C CA . GLY A 1 90 ? 8.337 13.278 -14.793 1.00 81.94 90 GLY A CA 1
ATOM 699 C C . GLY A 1 90 ? 8.562 13.808 -13.379 1.00 81.94 90 GLY A C 1
ATOM 700 O O . GLY A 1 90 ? 9.149 14.873 -13.198 1.00 81.94 90 GLY A O 1
ATOM 701 N N . MET A 1 91 ? 8.219 13.021 -12.351 1.00 84.06 91 MET A N 1
ATOM 702 C CA . MET A 1 91 ? 8.497 13.389 -10.958 1.00 84.06 91 MET A CA 1
ATOM 703 C C . MET A 1 91 ? 9.989 13.670 -10.719 1.00 84.06 91 MET A C 1
ATOM 705 O O . MET A 1 91 ? 10.319 14.660 -10.069 1.00 84.06 91 MET A O 1
ATOM 709 N N . ARG A 1 92 ? 10.899 12.848 -11.260 1.00 84.50 92 ARG A N 1
ATOM 710 C CA . ARG A 1 92 ? 12.356 13.025 -11.132 1.00 84.50 92 ARG A CA 1
ATOM 711 C C . ARG A 1 92 ? 12.854 14.328 -11.759 1.00 84.50 92 ARG A C 1
ATOM 713 O O . ARG A 1 92 ? 13.693 14.991 -11.151 1.00 84.50 92 ARG A O 1
ATOM 720 N N . GLN A 1 93 ? 12.365 14.688 -12.944 1.00 76.62 93 GLN A N 1
ATOM 721 C CA . GLN A 1 93 ? 12.706 15.951 -13.610 1.00 76.62 93 GLN A CA 1
ATOM 722 C C . GLN A 1 93 ? 12.229 17.149 -12.773 1.00 76.62 93 GLN A C 1
ATOM 724 O O . GLN A 1 93 ? 13.003 18.065 -12.504 1.00 76.62 93 GLN A O 1
ATOM 729 N N . HIS A 1 94 ? 11.015 17.076 -12.220 1.00 71.38 94 HIS A N 1
ATOM 730 C CA . HIS A 1 94 ? 10.449 18.134 -11.378 1.00 71.38 94 HIS A CA 1
ATOM 731 C C . HIS A 1 94 ? 11.149 18.342 -10.023 1.00 71.38 94 HIS A C 1
ATOM 733 O O . HIS A 1 94 ? 10.993 19.401 -9.427 1.00 71.38 94 HIS A O 1
ATOM 739 N N . PHE A 1 95 ? 11.903 17.365 -9.503 1.00 63.75 95 PHE A N 1
ATOM 740 C CA . PHE A 1 95 ? 12.727 17.566 -8.298 1.00 63.75 95 PHE A CA 1
ATOM 741 C C . PHE A 1 95 ? 14.090 18.212 -8.595 1.00 63.75 95 PHE A C 1
ATOM 743 O O . PHE A 1 95 ? 14.770 18.636 -7.659 1.00 63.75 95 PHE A O 1
ATOM 750 N N . ARG A 1 96 ? 14.511 18.253 -9.867 1.00 60.62 96 ARG A N 1
ATOM 751 C CA . ARG A 1 96 ? 15.776 18.869 -10.302 1.00 60.62 96 ARG A CA 1
ATOM 752 C C . ARG A 1 96 ? 15.596 20.338 -10.685 1.00 60.62 96 ARG A C 1
ATOM 754 O O . ARG A 1 96 ? 16.479 21.140 -10.390 1.00 60.62 96 ARG A O 1
ATOM 761 N N . ASP A 1 97 ? 14.448 20.678 -11.263 1.00 51.97 97 ASP A N 1
ATOM 762 C CA . ASP A 1 97 ? 14.105 22.035 -11.688 1.00 51.97 97 ASP A CA 1
ATOM 763 C C . ASP A 1 97 ? 13.209 22.737 -10.636 1.00 51.97 97 ASP A C 1
ATOM 765 O O . ASP A 1 97 ? 12.560 22.092 -9.820 1.00 51.97 97 ASP A O 1
ATOM 769 N N . THR A 1 98 ? 13.241 24.072 -10.569 1.00 50.41 98 THR A N 1
ATOM 770 C CA . THR A 1 98 ? 12.662 24.929 -9.497 1.00 50.41 98 THR A CA 1
ATOM 771 C C . THR A 1 98 ? 11.115 24.812 -9.355 1.00 50.41 98 THR A C 1
ATOM 773 O O . THR A 1 98 ? 10.499 24.065 -10.108 1.00 50.41 98 THR A O 1
ATOM 776 N N . PRO A 1 99 ? 10.452 25.470 -8.365 1.00 50.16 99 PRO A N 1
ATOM 777 C CA . PRO A 1 99 ? 9.277 24.903 -7.696 1.00 50.16 99 PRO A CA 1
ATOM 778 C C . PRO A 1 99 ? 8.102 24.615 -8.654 1.00 50.16 99 PRO A C 1
ATOM 780 O O . PRO A 1 99 ? 7.879 25.353 -9.615 1.00 50.16 99 PRO A O 1
ATOM 783 N N . PRO A 1 100 ? 7.323 23.558 -8.372 1.00 51.81 100 PRO A N 1
ATOM 784 C CA . PRO A 1 100 ? 6.495 22.878 -9.359 1.00 51.81 100 PRO A CA 1
ATOM 785 C C . PRO A 1 100 ? 5.399 23.769 -9.948 1.00 51.81 100 PRO A C 1
ATOM 787 O O . PRO A 1 100 ? 4.633 24.397 -9.212 1.00 51.81 100 PRO A O 1
ATOM 790 N N . GLN A 1 101 ? 5.219 23.707 -11.272 1.00 54.81 101 GLN A N 1
ATOM 791 C CA . GLN A 1 101 ? 3.890 23.910 -11.842 1.00 54.81 101 GLN A CA 1
ATOM 792 C C . GLN A 1 101 ? 3.038 22.719 -11.394 1.00 54.81 101 GLN A C 1
ATOM 794 O O . GLN A 1 101 ? 3.275 21.580 -11.792 1.00 54.81 101 GLN A O 1
ATOM 799 N N . SER A 1 102 ? 2.090 22.969 -10.490 1.00 64.75 102 SER A N 1
ATOM 800 C CA . SER A 1 102 ? 1.362 21.920 -9.763 1.00 64.75 102 SER A CA 1
ATOM 801 C C . SER A 1 102 ? 0.728 20.865 -10.682 1.00 64.75 102 SER A C 1
ATOM 803 O O . SER A 1 102 ? 0.720 19.687 -10.338 1.00 64.75 102 SER A O 1
ATOM 805 N N . GLY A 1 103 ? 0.258 21.254 -11.872 1.00 73.06 103 GLY A N 1
ATOM 806 C CA . GLY A 1 103 ? -0.459 20.376 -12.803 1.00 73.06 103 GLY A CA 1
ATOM 807 C C . GLY A 1 103 ? 0.339 19.173 -13.320 1.00 73.06 103 GLY A C 1
ATOM 808 O O . GLY A 1 103 ? -0.163 18.051 -13.263 1.00 73.06 103 GLY A O 1
ATOM 809 N N . GLU A 1 104 ? 1.571 19.376 -13.792 1.00 73.38 104 GLU A N 1
ATOM 810 C CA . GLU A 1 104 ? 2.387 18.305 -14.395 1.00 73.38 104 GLU A CA 1
ATOM 811 C C . GLU A 1 104 ? 2.859 17.299 -13.343 1.00 73.38 104 GLU A C 1
ATOM 813 O O . GLU A 1 104 ? 2.721 16.088 -13.524 1.00 73.38 104 GLU A O 1
ATOM 818 N N . PHE A 1 105 ? 3.287 17.796 -12.179 1.00 79.06 105 PHE A N 1
ATOM 819 C CA . PHE A 1 105 ? 3.627 16.947 -11.041 1.00 79.06 105 PHE A CA 1
ATOM 820 C C . PHE A 1 105 ? 2.425 16.110 -10.578 1.00 79.06 105 PHE A C 1
ATOM 822 O O . PHE A 1 105 ? 2.567 14.919 -10.291 1.00 79.06 105 PHE A O 1
ATOM 829 N N . HIS A 1 106 ? 1.222 16.698 -10.528 1.00 79.75 106 HIS A N 1
ATOM 830 C CA . HIS A 1 106 ? 0.005 15.958 -10.189 1.00 79.75 106 HIS A CA 1
ATOM 831 C C . HIS A 1 106 ? -0.338 14.891 -11.238 1.00 79.75 106 HIS A C 1
ATOM 833 O O . HIS A 1 106 ? -0.699 13.776 -10.858 1.00 79.75 106 HIS A O 1
ATOM 839 N N . ALA A 1 107 ? -0.180 15.184 -12.532 1.00 79.75 107 ALA A N 1
ATOM 840 C CA . ALA A 1 107 ? -0.391 14.209 -13.602 1.00 79.75 107 ALA A CA 1
ATOM 841 C C . ALA A 1 107 ? 0.602 13.035 -13.515 1.00 79.75 107 ALA A C 1
ATOM 843 O O . ALA A 1 107 ? 0.188 11.874 -13.544 1.00 79.75 107 ALA A O 1
ATOM 844 N N . ALA A 1 108 ? 1.890 13.321 -13.304 1.00 83.19 108 ALA A N 1
ATOM 845 C CA . ALA A 1 108 ? 2.921 12.308 -13.096 1.00 83.19 108 ALA A CA 1
ATOM 846 C C . ALA A 1 108 ? 2.615 11.432 -11.865 1.00 83.19 108 ALA A C 1
ATOM 848 O O . ALA A 1 108 ? 2.621 10.201 -11.945 1.00 83.19 108 ALA A O 1
ATOM 849 N N . LYS A 1 109 ? 2.220 12.058 -10.746 1.00 85.19 109 LYS A N 1
ATOM 850 C CA . LYS A 1 109 ? 1.795 11.355 -9.526 1.00 85.19 109 LYS A CA 1
ATOM 851 C C . LYS A 1 109 ? 0.573 10.458 -9.768 1.00 85.19 109 LYS A C 1
ATOM 853 O O . LYS A 1 109 ? 0.515 9.356 -9.232 1.00 85.19 109 LYS A O 1
ATOM 858 N N . HIS A 1 110 ? -0.389 10.875 -10.593 1.00 84.56 110 HIS A N 1
ATOM 859 C CA . HIS A 1 110 ? -1.556 10.049 -10.929 1.00 84.56 110 HIS A CA 1
ATOM 860 C C . HIS A 1 110 ? -1.177 8.758 -11.661 1.00 84.56 110 HIS A C 1
ATOM 862 O O . HIS A 1 110 ? -1.791 7.719 -11.413 1.00 84.56 110 HIS A O 1
ATOM 868 N N . HIS A 1 111 ? -0.190 8.800 -12.556 1.00 80.44 111 HIS A N 1
ATOM 869 C CA . HIS A 1 111 ? 0.280 7.595 -13.239 1.00 80.44 111 HIS A CA 1
ATOM 870 C C . HIS A 1 111 ? 0.934 6.609 -12.270 1.00 80.44 111 HIS A C 1
ATOM 872 O O . HIS A 1 111 ? 0.635 5.414 -12.323 1.00 80.44 111 HIS A O 1
ATOM 878 N N . VAL A 1 112 ? 1.733 7.124 -11.330 1.00 88.44 112 VAL A N 1
ATOM 879 C CA . VAL A 1 112 ? 2.334 6.328 -10.253 1.00 88.44 112 VAL A CA 1
ATOM 880 C C . VAL A 1 112 ? 1.253 5.641 -9.412 1.00 88.44 112 VAL A C 1
ATOM 882 O O . VAL A 1 112 ? 1.274 4.424 -9.245 1.00 88.44 112 VAL A O 1
ATOM 885 N N . ILE A 1 113 ? 0.245 6.399 -8.973 1.00 84.94 113 ILE A N 1
ATOM 886 C CA . ILE A 1 113 ? -0.863 5.886 -8.153 1.00 84.94 113 ILE A CA 1
ATOM 887 C C . ILE A 1 113 ? -1.680 4.807 -8.889 1.00 84.94 113 ILE A C 1
ATOM 889 O O . ILE A 1 113 ? -2.065 3.796 -8.309 1.00 84.94 113 ILE A O 1
ATOM 893 N N . ARG A 1 114 ? -1.940 4.963 -10.193 1.00 81.06 114 ARG A N 1
ATOM 894 C CA . ARG A 1 114 ? -2.706 3.960 -10.966 1.00 81.06 114 ARG A CA 1
ATOM 895 C C . ARG A 1 114 ? -2.013 2.605 -11.035 1.00 81.06 114 ARG A C 1
ATOM 897 O O . ARG A 1 114 ? -2.677 1.566 -10.960 1.00 81.06 114 ARG A O 1
ATOM 904 N N . PHE A 1 115 ? -0.696 2.622 -11.206 1.00 84.38 115 PHE A N 1
ATOM 905 C CA . PHE A 1 115 ? 0.101 1.409 -11.136 1.00 84.38 115 PHE A CA 1
ATOM 906 C C . PHE A 1 115 ? 0.054 0.821 -9.728 1.00 84.38 115 PHE A C 1
ATOM 908 O O . PHE A 1 115 ? -0.228 -0.369 -9.589 1.00 84.38 115 PHE A O 1
ATOM 915 N N . ASN A 1 116 ? 0.199 1.662 -8.697 1.00 89.12 116 ASN A N 1
ATOM 916 C CA . ASN A 1 116 ? 0.117 1.223 -7.309 1.00 89.12 116 ASN A CA 1
ATOM 917 C C . ASN A 1 116 ? -1.204 0.501 -7.002 1.00 89.12 116 ASN A C 1
ATOM 919 O O . ASN A 1 116 ? -1.197 -0.620 -6.502 1.00 89.12 116 ASN A O 1
ATOM 923 N N . HIS A 1 117 ? -2.340 1.084 -7.387 1.00 85.38 117 HIS A N 1
ATOM 924 C CA . HIS A 1 117 ? -3.656 0.457 -7.237 1.00 85.38 117 HIS A CA 1
ATOM 925 C C . HIS A 1 117 ? -3.749 -0.900 -7.953 1.00 85.38 117 HIS A C 1
ATOM 927 O O . HIS A 1 117 ? -4.375 -1.837 -7.455 1.00 85.38 117 HIS A O 1
ATOM 933 N N . SER A 1 118 ? -3.150 -1.016 -9.142 1.00 79.12 118 SER A N 1
ATOM 934 C CA . SER A 1 118 ? -3.169 -2.261 -9.918 1.00 79.12 118 SER A CA 1
ATOM 935 C C . SER A 1 118 ? -2.306 -3.344 -9.270 1.00 79.12 118 SER A C 1
ATOM 937 O O . SER A 1 118 ? -2.712 -4.505 -9.246 1.00 79.12 118 SER A O 1
ATOM 939 N N . LEU A 1 119 ? -1.163 -2.954 -8.702 1.00 83.69 119 LEU A N 1
ATOM 940 C CA . LEU A 1 119 ? -0.281 -3.824 -7.932 1.00 83.69 119 LEU A CA 1
ATOM 941 C C . LEU A 1 119 ? -0.946 -4.282 -6.628 1.00 83.69 119 LEU A C 1
ATOM 943 O O . LEU A 1 119 ? -1.016 -5.479 -6.373 1.00 83.69 119 LEU A O 1
ATOM 947 N N . LYS A 1 120 ? -1.533 -3.364 -5.853 1.00 83.69 120 LYS A N 1
ATOM 948 C CA . LYS A 1 120 ? -2.282 -3.678 -4.625 1.00 83.69 120 LYS A CA 1
ATOM 949 C C . LYS A 1 120 ? -3.396 -4.691 -4.884 1.00 83.69 120 LYS A C 1
ATOM 951 O O . LYS A 1 120 ? -3.492 -5.696 -4.188 1.00 83.69 120 LYS A O 1
ATOM 956 N N . ALA A 1 121 ? -4.165 -4.499 -5.953 1.00 78.31 121 ALA A N 1
ATOM 957 C CA . ALA A 1 121 ? -5.222 -5.431 -6.326 1.00 78.31 121 ALA A CA 1
ATOM 958 C C . ALA A 1 121 ? -4.715 -6.827 -6.747 1.00 78.31 121 ALA A C 1
ATOM 960 O O . ALA A 1 121 ? -5.472 -7.794 -6.679 1.00 78.31 121 ALA A O 1
ATOM 961 N N . LEU A 1 122 ? -3.467 -6.941 -7.214 1.00 75.00 122 LEU A N 1
ATOM 962 C CA . LEU A 1 122 ? -2.808 -8.227 -7.454 1.00 75.00 122 LEU A CA 1
ATOM 963 C C . LEU A 1 122 ? -2.397 -8.885 -6.125 1.00 75.00 122 LEU A C 1
ATOM 965 O O . LEU A 1 122 ? -2.671 -10.065 -5.929 1.00 75.00 122 LEU A O 1
ATOM 969 N N . LEU A 1 123 ? -1.822 -8.119 -5.193 1.00 75.00 123 LEU A N 1
ATOM 970 C CA . LEU A 1 123 ? -1.426 -8.599 -3.859 1.00 75.00 123 LEU A CA 1
ATOM 971 C C . LEU A 1 123 ? -2.614 -9.087 -3.017 1.00 75.00 123 LEU A C 1
ATOM 973 O O . LEU A 1 123 ? -2.497 -10.052 -2.257 1.00 75.00 123 LEU A O 1
ATOM 977 N N . GLU A 1 124 ? -3.764 -8.428 -3.149 1.00 72.56 124 GLU A N 1
ATOM 978 C CA . GLU A 1 124 ? -5.017 -8.844 -2.513 1.00 72.56 124 GLU A CA 1
ATOM 979 C C . GLU A 1 124 ? -5.567 -10.146 -3.123 1.00 72.56 124 GLU A C 1
ATOM 981 O O . GLU A 1 124 ? -6.182 -10.934 -2.409 1.00 72.56 124 GLU A O 1
ATOM 986 N N . ALA A 1 125 ? -5.327 -10.395 -4.416 1.00 67.12 125 ALA A N 1
ATOM 987 C CA . ALA A 1 125 ? -5.860 -11.551 -5.140 1.00 67.12 125 ALA A CA 1
ATOM 988 C C . ALA A 1 125 ? -4.986 -12.817 -5.052 1.00 67.12 125 ALA A C 1
ATOM 990 O O . ALA A 1 125 ? -5.515 -13.914 -5.231 1.00 67.12 125 ALA A O 1
ATOM 991 N N . ASP A 1 126 ? -3.679 -12.687 -4.804 1.00 66.62 126 ASP A N 1
ATOM 992 C CA . ASP A 1 126 ? -2.749 -13.819 -4.699 1.00 66.62 126 ASP A CA 1
ATOM 993 C C . ASP A 1 126 ? -1.893 -13.733 -3.428 1.00 66.62 126 ASP A C 1
ATOM 995 O O . ASP A 1 126 ? -1.053 -12.847 -3.252 1.00 66.62 126 ASP A O 1
ATOM 999 N N . GLU A 1 127 ? -2.117 -14.683 -2.522 1.00 66.69 127 GLU A N 1
ATOM 1000 C CA . GLU A 1 127 ? -1.449 -14.739 -1.222 1.00 66.69 127 GLU A CA 1
ATOM 1001 C C . GLU A 1 127 ? -0.043 -15.338 -1.274 1.00 66.69 127 GLU A C 1
ATOM 1003 O O . GLU A 1 127 ? 0.720 -15.162 -0.326 1.00 66.69 127 GLU A O 1
ATOM 1008 N N . ASN A 1 128 ? 0.307 -16.013 -2.373 1.00 64.00 128 ASN A N 1
ATOM 1009 C CA . ASN A 1 128 ? 1.587 -16.704 -2.533 1.00 64.00 128 ASN A CA 1
ATOM 1010 C C . ASN A 1 128 ? 2.658 -15.823 -3.184 1.00 64.00 128 ASN A C 1
ATOM 1012 O O . ASN A 1 128 ? 3.760 -16.296 -3.468 1.00 64.00 128 ASN A O 1
ATOM 1016 N N . LEU A 1 129 ? 2.333 -14.559 -3.462 1.00 65.25 129 LEU A N 1
ATOM 1017 C CA . LEU A 1 129 ? 3.290 -13.618 -4.018 1.00 65.25 129 LEU A CA 1
ATOM 1018 C C . LEU A 1 129 ? 4.408 -13.332 -3.022 1.00 65.25 129 LEU A C 1
ATOM 1020 O O . LEU A 1 129 ? 4.201 -13.219 -1.813 1.00 65.25 129 LEU A O 1
ATOM 1024 N N . ASP A 1 130 ? 5.595 -13.162 -3.582 1.00 75.81 130 ASP A N 1
ATOM 1025 C CA . ASP A 1 130 ? 6.803 -12.822 -2.855 1.00 75.81 130 ASP A CA 1
ATOM 1026 C C . ASP A 1 130 ? 7.303 -11.448 -3.307 1.00 75.81 130 ASP A C 1
ATOM 1028 O O . ASP A 1 130 ? 7.358 -11.147 -4.505 1.00 75.81 130 ASP A O 1
ATOM 1032 N N . ALA A 1 131 ? 7.636 -10.598 -2.340 1.00 74.06 131 ALA A N 1
ATOM 1033 C CA . ALA A 1 131 ? 8.025 -9.219 -2.586 1.00 74.06 131 ALA A CA 1
ATOM 1034 C C . ALA A 1 131 ? 9.328 -9.112 -3.387 1.00 74.06 131 ALA A C 1
ATOM 1036 O O . ALA A 1 131 ? 9.442 -8.233 -4.240 1.00 74.06 131 ALA A O 1
ATOM 1037 N N . GLU A 1 132 ? 10.303 -9.989 -3.140 1.00 71.56 132 GLU A N 1
ATOM 1038 C CA . GLU A 1 132 ? 11.589 -9.950 -3.841 1.00 71.56 132 GLU A CA 1
ATOM 1039 C C . GLU A 1 132 ? 11.414 -10.363 -5.299 1.00 71.56 132 GLU A C 1
ATOM 1041 O O . GLU A 1 132 ? 11.865 -9.651 -6.200 1.00 71.56 132 GLU A O 1
ATOM 1046 N N . ASN A 1 133 ? 10.664 -11.440 -5.539 1.00 67.00 133 ASN A N 1
ATOM 1047 C CA . ASN A 1 133 ? 10.316 -11.883 -6.886 1.00 67.00 133 ASN A CA 1
ATOM 1048 C C . ASN A 1 133 ? 9.550 -10.805 -7.660 1.00 67.00 133 ASN A C 1
ATOM 1050 O O . ASN A 1 133 ? 9.832 -10.569 -8.834 1.00 67.00 133 ASN A O 1
ATOM 1054 N N . LEU A 1 134 ? 8.608 -10.117 -7.013 1.00 72.50 134 LEU A N 1
ATOM 1055 C CA . LEU A 1 134 ? 7.824 -9.058 -7.646 1.00 72.50 134 LEU A CA 1
ATOM 1056 C C . LEU A 1 134 ? 8.696 -7.856 -8.037 1.00 72.50 134 LEU A C 1
ATOM 1058 O O . LEU A 1 134 ? 8.579 -7.346 -9.152 1.00 72.50 134 LEU A O 1
ATOM 1062 N N . VAL A 1 135 ? 9.614 -7.444 -7.156 1.00 78.25 135 VAL A N 1
ATOM 1063 C CA . VAL A 1 135 ? 10.600 -6.387 -7.432 1.00 78.25 135 VAL A CA 1
ATOM 1064 C C . VAL A 1 135 ? 11.488 -6.760 -8.615 1.00 78.25 135 VAL A C 1
ATOM 1066 O O . VAL A 1 135 ? 11.670 -5.933 -9.510 1.00 78.25 135 VAL A O 1
ATOM 1069 N N . VAL A 1 136 ? 12.018 -7.986 -8.645 1.00 71.19 136 VAL A N 1
ATOM 1070 C CA . VAL A 1 136 ? 12.866 -8.474 -9.745 1.00 71.19 136 VAL A CA 1
ATOM 1071 C C . VAL A 1 136 ? 12.088 -8.469 -11.058 1.00 71.19 136 VAL A C 1
ATOM 1073 O O . VAL A 1 136 ? 12.498 -7.801 -11.999 1.00 71.19 136 VAL A O 1
ATOM 1076 N N . VAL A 1 137 ? 10.910 -9.097 -11.096 1.00 68.06 137 VAL A N 1
ATOM 1077 C CA . VAL A 1 137 ? 10.095 -9.210 -12.316 1.00 68.06 137 VAL A CA 1
ATOM 1078 C C . VAL A 1 137 ? 9.721 -7.840 -12.886 1.00 68.06 137 VAL A C 1
ATOM 1080 O O . VAL A 1 137 ? 9.825 -7.623 -14.091 1.00 68.06 137 VAL A O 1
ATOM 1083 N N . ILE A 1 138 ? 9.302 -6.889 -12.046 1.00 78.06 138 ILE A N 1
ATOM 1084 C CA . ILE A 1 138 ? 8.935 -5.544 -12.515 1.00 78.06 138 ILE A CA 1
ATOM 1085 C C . ILE A 1 138 ? 10.168 -4.768 -12.996 1.00 78.06 138 ILE A C 1
ATOM 1087 O O . ILE A 1 138 ? 10.091 -4.058 -14.001 1.00 78.06 138 ILE A O 1
ATOM 1091 N N . THR A 1 139 ? 11.314 -4.944 -12.334 1.00 77.44 139 THR A N 1
ATOM 1092 C CA . THR A 1 139 ? 12.594 -4.356 -12.760 1.00 77.44 139 THR A CA 1
ATOM 1093 C C . THR A 1 139 ? 13.064 -4.925 -14.099 1.00 77.44 139 THR A C 1
ATOM 1095 O O . THR A 1 139 ? 13.535 -4.171 -14.949 1.00 77.44 139 THR A O 1
ATOM 1098 N N . ASP A 1 140 ? 12.899 -6.225 -14.329 1.00 67.62 140 ASP A N 1
ATOM 1099 C CA . ASP A 1 140 ? 13.268 -6.873 -15.590 1.00 67.62 140 ASP A CA 1
ATOM 1100 C C . ASP A 1 140 ? 12.339 -6.451 -16.733 1.00 67.62 140 ASP A C 1
ATOM 1102 O O . ASP A 1 140 ? 12.793 -6.236 -17.856 1.00 67.62 140 ASP A O 1
ATOM 1106 N N . MET A 1 141 ? 11.044 -6.248 -16.457 1.00 68.56 141 MET A N 1
ATOM 1107 C CA . MET A 1 141 ? 10.112 -5.687 -17.442 1.00 68.56 141 MET A CA 1
ATOM 1108 C C . MET A 1 141 ? 10.499 -4.261 -17.845 1.00 68.56 141 MET A C 1
ATOM 1110 O O . MET A 1 141 ? 10.524 -3.958 -19.038 1.00 68.56 141 MET A O 1
ATOM 1114 N N . TYR A 1 142 ? 10.855 -3.402 -16.881 1.00 73.00 142 TYR A N 1
ATOM 1115 C CA . TYR A 1 142 ? 11.449 -2.091 -17.176 1.00 73.00 142 TYR A CA 1
ATOM 1116 C C . TYR A 1 142 ? 12.716 -2.239 -18.026 1.00 73.00 142 TYR A C 1
ATOM 1118 O O . TYR A 1 142 ? 12.889 -1.515 -19.011 1.00 73.00 142 TYR A O 1
ATOM 1126 N N . GLY A 1 143 ? 13.527 -3.235 -17.658 1.00 64.88 143 GLY A N 1
ATOM 1127 C CA . GLY A 1 143 ? 14.686 -3.756 -18.364 1.00 64.88 143 GLY A CA 1
ATOM 1128 C C . GLY A 1 143 ? 14.467 -3.884 -19.878 1.00 64.88 143 GLY A C 1
ATOM 1129 O O . GLY A 1 143 ? 15.092 -3.256 -20.730 1.00 64.88 143 GLY A O 1
ATOM 1130 N N . VAL A 1 144 ? 13.495 -4.708 -20.227 1.00 63.78 144 VAL A N 1
ATOM 1131 C CA . VAL A 1 144 ? 13.201 -4.992 -21.627 1.00 63.78 144 VAL A CA 1
ATOM 1132 C C . VAL A 1 144 ? 12.562 -3.793 -22.321 1.00 63.78 144 VAL A C 1
ATOM 1134 O O . VAL A 1 144 ? 12.973 -3.446 -23.427 1.00 63.78 144 VAL A O 1
ATOM 1137 N N . MET A 1 145 ? 11.603 -3.127 -21.670 1.00 62.69 145 MET A N 1
ATOM 1138 C CA . MET A 1 145 ? 10.868 -1.998 -22.252 1.00 62.69 145 MET A CA 1
ATOM 1139 C C . MET A 1 145 ? 11.761 -0.819 -22.646 1.00 62.69 145 MET A C 1
ATOM 1141 O O . MET A 1 145 ? 11.400 -0.064 -23.544 1.00 62.69 145 MET A O 1
ATOM 1145 N N . ASN A 1 146 ? 12.896 -0.648 -21.965 1.00 63.09 146 ASN A N 1
ATOM 1146 C CA . ASN A 1 146 ? 13.799 0.479 -22.179 1.00 63.09 146 ASN A CA 1
ATOM 1147 C C . ASN A 1 146 ? 15.133 0.074 -22.807 1.00 63.09 146 ASN A C 1
ATOM 1149 O O . ASN A 1 146 ? 15.989 0.936 -22.948 1.00 63.09 146 ASN A O 1
ATOM 1153 N N . SER A 1 147 ? 15.324 -1.187 -23.199 1.00 63.91 147 SER A N 1
ATOM 1154 C CA . SER A 1 147 ? 16.599 -1.681 -23.743 1.00 63.91 147 SER A CA 1
ATOM 1155 C C . SER A 1 147 ? 17.132 -0.836 -24.914 1.00 63.91 147 SER A C 1
ATOM 1157 O O . SER A 1 147 ? 18.288 -0.418 -24.894 1.00 63.91 147 SER A O 1
ATOM 1159 N N . ASP A 1 148 ? 16.267 -0.466 -25.861 1.00 59.84 148 ASP A N 1
ATOM 1160 C CA . ASP A 1 148 ? 16.632 0.355 -27.028 1.00 59.84 148 ASP A CA 1
ATOM 1161 C C . ASP A 1 148 ? 16.998 1.808 -26.684 1.00 59.84 148 ASP A C 1
ATOM 1163 O O . ASP A 1 148 ? 17.680 2.481 -27.457 1.00 59.84 148 ASP A O 1
ATOM 1167 N N . ARG A 1 149 ? 16.559 2.320 -25.527 1.00 65.62 149 ARG A N 1
ATOM 1168 C CA . ARG A 1 149 ? 16.809 3.711 -25.111 1.00 65.62 149 ARG A CA 1
ATOM 1169 C C . ARG A 1 149 ? 18.289 3.978 -24.845 1.00 65.62 149 ARG A C 1
ATOM 1171 O O . ARG A 1 149 ? 18.721 5.121 -24.975 1.00 65.62 149 ARG A O 1
ATOM 1178 N N . TRP A 1 150 ? 19.037 2.953 -24.448 1.00 64.75 150 TRP A N 1
ATOM 1179 C CA . TRP A 1 150 ? 20.393 3.109 -23.919 1.00 64.75 150 TRP A CA 1
ATOM 1180 C C . TRP A 1 150 ? 21.483 2.731 -24.920 1.00 64.75 150 TRP A C 1
ATOM 1182 O O . TRP A 1 150 ? 22.630 3.125 -24.729 1.00 64.75 150 TRP A O 1
ATOM 1192 N N . GLY A 1 151 ? 21.142 2.045 -26.017 1.00 66.12 151 GLY A N 1
ATOM 1193 C CA . GLY A 1 151 ? 22.106 1.669 -27.054 1.00 66.12 151 GLY A CA 1
ATOM 1194 C C . GLY A 1 151 ? 23.341 0.979 -26.461 1.00 66.12 151 GLY A C 1
ATOM 1195 O O . GLY A 1 151 ? 23.220 -0.041 -25.785 1.00 66.12 151 GLY A O 1
ATOM 1196 N N . ASP A 1 152 ? 24.523 1.562 -26.684 1.00 74.50 152 ASP A N 1
ATOM 1197 C CA . ASP A 1 152 ? 25.803 1.046 -26.177 1.00 74.50 152 ASP A CA 1
ATOM 1198 C C . ASP A 1 152 ? 26.169 1.532 -24.753 1.00 74.50 152 ASP A C 1
ATOM 1200 O O . ASP A 1 152 ? 27.166 1.072 -24.188 1.00 74.50 152 ASP A O 1
ATOM 1204 N N . ASP A 1 153 ? 25.389 2.436 -24.144 1.00 76.81 153 ASP A N 1
ATOM 1205 C CA . ASP A 1 153 ? 25.637 2.978 -22.798 1.00 76.81 153 ASP A CA 1
ATOM 1206 C C . ASP A 1 153 ? 25.199 1.998 -21.694 1.00 76.81 153 ASP A C 1
ATOM 1208 O O . ASP A 1 153 ? 24.162 2.140 -21.039 1.00 76.81 153 ASP A O 1
ATOM 1212 N N . LYS A 1 154 ? 26.019 0.963 -21.487 1.00 74.19 154 LYS A N 1
ATOM 1213 C CA . LYS A 1 154 ? 25.776 -0.077 -20.475 1.00 74.19 154 LYS A CA 1
ATOM 1214 C C . LYS A 1 154 ? 25.830 0.448 -19.038 1.00 74.19 154 LYS A C 1
ATOM 1216 O O . LYS A 1 154 ? 25.103 -0.054 -18.181 1.00 74.19 154 LYS A O 1
ATOM 1221 N N . ASP A 1 155 ? 26.662 1.446 -18.761 1.00 79.06 155 ASP A N 1
ATOM 1222 C CA . ASP A 1 155 ? 26.808 2.000 -17.411 1.00 79.06 155 ASP A CA 1
ATOM 1223 C C . ASP A 1 155 ? 25.609 2.889 -17.047 1.00 79.06 155 ASP A C 1
ATOM 1225 O O . ASP A 1 155 ? 25.078 2.798 -15.930 1.00 79.06 155 ASP A O 1
ATOM 1229 N N . GLY A 1 156 ? 25.121 3.686 -18.005 1.00 78.31 156 GLY A N 1
ATOM 1230 C CA . GLY A 1 156 ? 23.856 4.408 -17.885 1.00 78.31 156 GLY A CA 1
ATOM 1231 C C . GLY A 1 156 ? 22.680 3.450 -17.702 1.00 78.31 156 GLY A C 1
ATOM 1232 O O . GLY A 1 156 ? 21.857 3.644 -16.804 1.00 78.31 156 GLY A O 1
ATOM 1233 N N . TRP A 1 157 ? 22.666 2.350 -18.462 1.00 74.50 157 TRP A N 1
ATOM 1234 C CA . TRP A 1 157 ? 21.651 1.307 -18.342 1.00 74.50 157 TRP A CA 1
ATOM 1235 C C . TRP A 1 157 ? 21.549 0.714 -16.932 1.00 74.50 157 TRP A C 1
ATOM 1237 O O . TRP A 1 157 ? 20.477 0.726 -16.318 1.00 74.50 157 TRP A O 1
ATOM 1247 N N . HIS A 1 158 ? 22.668 0.229 -16.389 1.00 77.19 158 HIS A N 1
ATOM 1248 C CA . HIS A 1 158 ? 22.701 -0.366 -15.054 1.00 77.19 158 HIS A CA 1
ATOM 1249 C C . HIS A 1 158 ? 22.322 0.638 -13.961 1.00 77.19 158 HIS A C 1
ATOM 1251 O O . HIS A 1 158 ? 21.609 0.285 -13.018 1.00 77.19 158 HIS A O 1
ATOM 1257 N N . SER A 1 159 ? 22.755 1.894 -14.097 1.00 84.81 159 SER A N 1
ATOM 1258 C CA . SER A 1 159 ? 22.426 2.958 -13.143 1.00 84.81 159 SER A CA 1
ATOM 1259 C C . SER A 1 159 ? 20.923 3.247 -13.100 1.00 84.81 159 SER A C 1
ATOM 1261 O O . SER A 1 159 ? 20.339 3.379 -12.022 1.00 84.81 159 SER A O 1
ATOM 1263 N N . GLU A 1 160 ? 20.270 3.294 -14.259 1.00 83.19 160 GLU A N 1
ATOM 1264 C CA . GLU A 1 160 ? 18.835 3.573 -14.359 1.00 83.19 160 GLU A CA 1
ATOM 1265 C C . GLU A 1 160 ? 17.986 2.378 -13.930 1.00 83.19 160 GLU A C 1
ATOM 1267 O O . GLU A 1 160 ? 16.980 2.556 -13.241 1.00 83.19 160 GLU A O 1
ATOM 1272 N N . GLN A 1 161 ? 18.412 1.155 -14.254 1.00 80.12 161 GLN A N 1
ATOM 1273 C CA . GLN A 1 161 ? 17.762 -0.056 -13.758 1.00 80.12 161 GLN A CA 1
ATOM 1274 C C . GLN A 1 161 ? 17.866 -0.158 -12.227 1.00 80.12 161 GLN A C 1
ATOM 1276 O O . GLN A 1 161 ? 16.884 -0.499 -11.567 1.00 80.12 161 GLN A O 1
ATOM 1281 N N . ALA A 1 162 ? 19.017 0.187 -11.637 1.00 87.75 162 ALA A N 1
ATOM 1282 C CA . ALA A 1 162 ? 19.196 0.209 -10.185 1.00 87.75 162 ALA A CA 1
ATOM 1283 C C . ALA A 1 162 ? 18.318 1.272 -9.504 1.00 87.75 162 ALA A C 1
ATOM 1285 O O . ALA A 1 162 ? 17.692 0.994 -8.477 1.00 87.75 162 ALA A O 1
ATOM 1286 N N . TRP A 1 163 ? 18.229 2.469 -10.092 1.00 90.81 163 TRP A N 1
ATOM 1287 C CA . TRP A 1 163 ? 17.323 3.523 -9.633 1.00 90.81 163 TRP A CA 1
ATOM 1288 C C . TRP A 1 163 ? 15.856 3.072 -9.683 1.00 90.81 163 TRP A C 1
ATOM 1290 O O . TRP A 1 163 ? 15.140 3.183 -8.684 1.00 90.81 163 TRP A O 1
ATOM 1300 N N . PHE A 1 164 ? 15.420 2.493 -10.804 1.00 89.31 164 PHE A N 1
ATOM 1301 C CA . PHE A 1 164 ? 14.062 1.973 -10.953 1.00 89.31 164 PHE A CA 1
ATOM 1302 C C . PHE A 1 164 ? 13.770 0.861 -9.935 1.00 89.31 164 PHE A C 1
ATOM 1304 O O . PHE A 1 164 ? 12.747 0.899 -9.245 1.00 89.31 164 PHE A O 1
ATOM 1311 N N . LYS A 1 165 ? 14.712 -0.079 -9.761 1.00 90.19 165 LYS A N 1
ATOM 1312 C CA . LYS A 1 165 ? 14.631 -1.163 -8.771 1.00 90.19 165 LYS A CA 1
ATOM 1313 C C . LYS A 1 165 ? 14.415 -0.633 -7.353 1.00 90.19 165 LYS A C 1
ATOM 1315 O O . LYS A 1 165 ? 13.638 -1.202 -6.590 1.00 90.19 165 LYS A O 1
ATOM 1320 N N . GLN A 1 166 ? 15.094 0.452 -6.984 1.00 92.56 166 GLN A N 1
ATOM 1321 C CA . GLN A 1 166 ? 14.924 1.074 -5.672 1.00 92.56 166 GLN A CA 1
ATOM 1322 C C . GLN A 1 166 ? 13.508 1.636 -5.483 1.00 92.56 166 GLN A C 1
ATOM 1324 O O . GLN A 1 166 ? 12.938 1.502 -4.399 1.00 92.56 166 GLN A O 1
ATOM 1329 N N . HIS A 1 167 ? 12.926 2.254 -6.511 1.00 91.88 167 HIS A N 1
ATOM 1330 C CA . HIS A 1 167 ? 11.571 2.800 -6.431 1.00 91.88 167 HIS A CA 1
ATOM 1331 C C . HIS A 1 167 ? 10.495 1.723 -6.383 1.00 91.88 167 HIS A C 1
ATOM 1333 O O . HIS A 1 167 ? 9.575 1.831 -5.568 1.00 91.88 167 HIS A O 1
ATOM 1339 N N . ILE A 1 168 ? 10.626 0.667 -7.187 1.00 89.62 168 ILE A N 1
ATOM 1340 C CA . ILE A 1 168 ? 9.673 -0.436 -7.111 1.00 89.62 168 ILE A CA 1
ATOM 1341 C C . ILE A 1 168 ? 9.799 -1.199 -5.788 1.00 89.62 168 ILE A C 1
ATOM 1343 O O . ILE A 1 168 ? 8.774 -1.549 -5.215 1.00 89.62 168 ILE A O 1
ATOM 1347 N N . ASP A 1 169 ? 11.008 -1.375 -5.236 1.00 90.81 169 ASP A N 1
ATOM 1348 C CA . ASP A 1 169 ? 11.170 -1.943 -3.889 1.00 90.81 169 ASP A CA 1
ATOM 1349 C C . ASP A 1 169 ? 10.461 -1.075 -2.845 1.00 90.81 169 ASP A C 1
ATOM 1351 O O . ASP A 1 169 ? 9.629 -1.579 -2.100 1.00 90.81 169 ASP A O 1
ATOM 1355 N N . GLN A 1 170 ? 10.669 0.244 -2.840 1.00 90.19 170 GLN A N 1
ATOM 1356 C CA . GLN A 1 170 ? 9.960 1.137 -1.913 1.00 90.19 170 GLN A CA 1
ATOM 1357 C C . GLN A 1 170 ? 8.432 1.036 -2.036 1.00 90.19 170 GLN A C 1
ATOM 1359 O O . GLN A 1 170 ? 7.742 0.987 -1.017 1.00 90.19 170 GLN A O 1
ATOM 1364 N N . CYS A 1 171 ? 7.913 0.979 -3.264 1.00 90.69 171 CYS A N 1
ATOM 1365 C CA . CYS A 1 171 ? 6.491 0.807 -3.557 1.00 90.69 171 CYS A CA 1
ATOM 1366 C C . CYS A 1 171 ? 5.957 -0.529 -3.010 1.00 90.69 171 CYS A C 1
ATOM 1368 O O . CYS A 1 171 ? 5.021 -0.546 -2.209 1.00 90.69 171 CYS A O 1
ATOM 1370 N N . VAL A 1 172 ? 6.603 -1.641 -3.370 1.00 88.25 172 VAL A N 1
ATOM 1371 C CA . VAL A 1 172 ? 6.227 -2.999 -2.953 1.00 88.25 172 VAL A CA 1
ATOM 1372 C C . VAL A 1 172 ? 6.265 -3.140 -1.431 1.00 88.25 172 VAL A C 1
ATOM 1374 O O . VAL A 1 172 ? 5.339 -3.687 -0.831 1.00 88.25 172 VAL A O 1
ATOM 1377 N N . ARG A 1 173 ? 7.309 -2.612 -0.783 1.00 89.69 173 ARG A N 1
ATOM 1378 C CA . ARG A 1 173 ? 7.438 -2.626 0.680 1.00 89.69 173 ARG A CA 1
ATOM 1379 C C . ARG A 1 173 ? 6.373 -1.754 1.344 1.00 89.69 173 ARG A C 1
ATOM 1381 O O . ARG A 1 173 ? 5.849 -2.146 2.379 1.00 89.69 173 ARG A O 1
ATOM 1388 N N . GLY A 1 174 ? 6.021 -0.609 0.756 1.00 89.88 174 GLY A N 1
ATOM 1389 C CA . GLY A 1 174 ? 4.895 0.215 1.209 1.00 89.88 174 GLY A CA 1
ATOM 1390 C C . GLY A 1 174 ? 3.588 -0.579 1.243 1.00 89.88 174 GLY A C 1
ATOM 1391 O O . GLY A 1 174 ? 2.984 -0.720 2.305 1.00 89.88 174 GLY A O 1
ATOM 1392 N N . MET A 1 175 ? 3.236 -1.218 0.126 1.00 88.94 175 MET A N 1
ATOM 1393 C CA . MET A 1 175 ? 2.018 -2.035 0.023 1.00 88.94 175 MET A CA 1
ATOM 1394 C C . MET A 1 175 ? 2.026 -3.253 0.939 1.00 88.94 175 MET A C 1
ATOM 1396 O O . MET A 1 175 ? 0.989 -3.628 1.478 1.00 88.94 175 MET A O 1
ATOM 1400 N N . GLN A 1 176 ? 3.192 -3.866 1.152 1.00 87.50 176 GLN A N 1
ATOM 1401 C CA . GLN A 1 176 ? 3.353 -4.936 2.134 1.00 87.50 176 GLN A CA 1
ATOM 1402 C C . GLN A 1 176 ? 2.886 -4.480 3.523 1.00 87.50 176 GLN A C 1
ATOM 1404 O O . GLN A 1 176 ? 2.178 -5.221 4.199 1.00 87.50 176 GLN A O 1
ATOM 1409 N N . HIS A 1 177 ? 3.180 -3.243 3.932 1.00 91.62 177 HIS A N 1
ATOM 1410 C CA . HIS A 1 177 ? 2.673 -2.715 5.199 1.00 91.62 177 HIS A CA 1
ATOM 1411 C C . HIS A 1 177 ? 1.179 -2.395 5.178 1.00 91.62 177 HIS A C 1
ATOM 1413 O O . HIS A 1 177 ? 0.529 -2.579 6.204 1.00 91.62 177 HIS A O 1
ATOM 1419 N N . GLU A 1 178 ? 0.616 -1.971 4.049 1.00 91.69 178 GLU A N 1
ATOM 1420 C CA . GLU A 1 178 ? -0.833 -1.774 3.923 1.00 91.69 178 GLU A CA 1
ATOM 1421 C C . GLU A 1 178 ? -1.604 -3.094 4.069 1.00 91.69 178 GLU A C 1
ATOM 1423 O O . GLU A 1 178 ? -2.572 -3.160 4.827 1.00 91.69 178 GLU A O 1
ATOM 1428 N N . VAL A 1 179 ? -1.147 -4.164 3.407 1.00 89.06 179 VAL A N 1
ATOM 1429 C CA . VAL A 1 179 ? -1.750 -5.506 3.515 1.00 89.06 179 VAL A CA 1
ATOM 1430 C C . VAL A 1 179 ? -1.691 -5.998 4.959 1.00 89.06 179 VAL A C 1
ATOM 1432 O O . VAL A 1 179 ? -2.701 -6.424 5.518 1.00 89.06 179 VAL A O 1
ATOM 1435 N N . ILE A 1 180 ? -0.527 -5.878 5.599 1.00 90.38 180 ILE A N 1
ATOM 1436 C CA . ILE A 1 180 ? -0.333 -6.259 7.002 1.00 90.38 180 ILE A CA 1
ATOM 1437 C C . ILE A 1 180 ? -1.236 -5.448 7.932 1.00 90.38 180 ILE A C 1
ATOM 1439 O O . ILE A 1 180 ? -1.860 -6.019 8.825 1.00 90.38 180 ILE A O 1
ATOM 1443 N N . ALA A 1 181 ? -1.323 -4.130 7.741 1.00 94.44 181 ALA A N 1
ATOM 1444 C CA . ALA A 1 181 ? -2.197 -3.282 8.542 1.00 94.44 181 ALA A CA 1
ATOM 1445 C C . ALA A 1 181 ? -3.656 -3.725 8.407 1.00 94.44 181 ALA A C 1
ATOM 1447 O O . ALA A 1 181 ? -4.321 -3.907 9.424 1.00 94.44 181 ALA A O 1
ATOM 1448 N N . SER A 1 182 ? -4.121 -3.992 7.182 1.00 93.31 182 SER A N 1
ATOM 1449 C CA . SER A 1 182 ? -5.467 -4.518 6.941 1.00 93.31 182 SER A CA 1
ATOM 1450 C C . SER A 1 182 ? -5.703 -5.846 7.664 1.00 93.31 182 SER A C 1
ATOM 1452 O O . SER A 1 182 ? -6.764 -6.024 8.252 1.00 93.31 182 SER A O 1
ATOM 1454 N N . GLN A 1 183 ? -4.730 -6.764 7.672 1.00 91.44 183 GLN A N 1
ATOM 1455 C CA . GLN A 1 183 ? -4.846 -8.035 8.398 1.00 91.44 183 GLN A CA 1
ATOM 1456 C C . GLN A 1 183 ? -4.945 -7.842 9.913 1.00 91.44 183 GLN A C 1
ATOM 1458 O O . GLN A 1 183 ? -5.777 -8.475 10.561 1.00 91.44 183 GLN A O 1
ATOM 1463 N N . ILE A 1 184 ? -4.111 -6.968 10.483 1.00 94.69 184 ILE A N 1
ATOM 1464 C CA . ILE A 1 184 ? -4.148 -6.672 11.919 1.00 94.69 184 ILE A CA 1
ATOM 1465 C C . ILE A 1 184 ? -5.481 -6.003 12.277 1.00 94.69 184 ILE A C 1
ATOM 1467 O O . ILE A 1 184 ? -6.074 -6.365 13.286 1.00 94.69 184 ILE A O 1
ATOM 1471 N N . ILE A 1 185 ? -5.985 -5.086 11.443 1.00 95.81 185 ILE A N 1
ATOM 1472 C CA . ILE A 1 185 ? -7.292 -4.441 11.637 1.00 95.81 185 ILE A CA 1
ATOM 1473 C C . ILE A 1 185 ? -8.423 -5.471 11.620 1.00 95.81 185 ILE A C 1
ATOM 1475 O O . ILE A 1 185 ? -9.271 -5.449 12.506 1.00 95.81 185 ILE A O 1
ATOM 1479 N N . THR A 1 186 ? -8.414 -6.416 10.680 1.00 94.06 186 THR A N 1
ATOM 1480 C CA . THR A 1 186 ? -9.390 -7.515 10.673 1.00 94.06 186 THR A CA 1
ATOM 1481 C C . THR A 1 186 ? -9.322 -8.337 11.964 1.00 94.06 186 THR A C 1
ATOM 1483 O O . THR A 1 186 ? -10.361 -8.682 12.519 1.00 94.06 186 THR A O 1
ATOM 1486 N N . ALA A 1 187 ? -8.120 -8.598 12.491 1.00 94.81 187 ALA A N 1
ATOM 1487 C CA . ALA A 1 187 ? -7.943 -9.317 13.753 1.00 94.81 187 ALA A CA 1
ATOM 1488 C C . ALA A 1 187 ? -8.426 -8.528 14.989 1.00 94.81 187 ALA A C 1
ATOM 1490 O O . ALA A 1 187 ? -8.767 -9.140 15.997 1.00 94.81 187 ALA A O 1
ATOM 1491 N N . ILE A 1 188 ? -8.503 -7.190 14.932 1.00 96.56 188 ILE A N 1
ATOM 1492 C CA . ILE A 1 188 ? -9.087 -6.374 16.016 1.00 96.56 188 ILE A CA 1
ATOM 1493 C C . ILE A 1 188 ? -10.570 -6.705 16.215 1.00 96.56 188 ILE A C 1
ATOM 1495 O O . ILE A 1 188 ? -11.029 -6.700 17.352 1.00 96.56 188 ILE A O 1
ATOM 1499 N N . GLY A 1 189 ? -11.304 -7.046 15.151 1.00 93.44 189 GLY A N 1
ATOM 1500 C CA . GLY A 1 189 ? -12.718 -7.430 15.252 1.00 93.44 189 GLY A CA 1
ATOM 1501 C C . GLY A 1 189 ? -12.961 -8.728 16.035 1.00 93.44 189 GLY A C 1
ATOM 1502 O O . GLY A 1 189 ? -14.092 -9.009 16.419 1.00 93.44 189 GLY A O 1
ATOM 1503 N N . GLU A 1 190 ? -11.912 -9.516 16.299 1.00 92.62 190 GLU A N 1
ATOM 1504 C CA . GLU A 1 190 ? -11.976 -10.696 17.172 1.00 92.62 190 GLU A CA 1
ATOM 1505 C C . GLU A 1 190 ? -11.800 -10.343 18.663 1.00 92.62 190 GLU A C 1
ATOM 1507 O O . GLU A 1 190 ? -12.031 -11.190 19.527 1.00 92.62 190 GLU A O 1
ATOM 1512 N N . LEU A 1 191 ? -11.372 -9.115 18.982 1.00 93.94 191 LEU A N 1
ATOM 1513 C CA . LEU A 1 191 ? -11.224 -8.633 20.355 1.00 93.94 191 LEU A CA 1
ATOM 1514 C C . LEU A 1 191 ? -12.573 -8.190 20.926 1.00 93.94 191 LEU A C 1
ATOM 1516 O O . LEU A 1 191 ? -13.496 -7.839 20.190 1.00 93.94 191 LEU A O 1
ATOM 1520 N N . THR A 1 192 ? -12.656 -8.148 22.255 1.00 93.06 192 THR A N 1
ATOM 1521 C CA . THR A 1 192 ? -13.819 -7.625 22.975 1.00 93.06 192 THR A CA 1
ATOM 1522 C C . THR A 1 192 ? -13.515 -6.297 23.660 1.00 93.06 192 THR A C 1
ATOM 1524 O O . THR A 1 192 ? -12.395 -6.074 24.125 1.00 93.06 192 THR A O 1
ATOM 1527 N N . ASP A 1 193 ? -14.518 -5.428 23.740 1.00 89.81 193 ASP A N 1
ATOM 1528 C CA . ASP A 1 193 ? -14.506 -4.215 24.552 1.00 89.81 193 ASP A CA 1
ATOM 1529 C C . ASP A 1 193 ? -14.650 -4.517 26.061 1.00 89.81 193 ASP A C 1
ATOM 1531 O O . ASP A 1 193 ? -14.646 -5.674 26.494 1.00 89.81 193 ASP A O 1
ATOM 1535 N N . GLU A 1 194 ? -14.748 -3.461 26.874 1.00 86.62 194 GLU A N 1
ATOM 1536 C CA . GLU A 1 194 ? -14.892 -3.553 28.335 1.00 86.62 194 GLU A CA 1
ATOM 1537 C C . GLU A 1 194 ? -16.201 -4.237 28.769 1.00 86.62 194 GLU A C 1
ATOM 1539 O O . GLU A 1 194 ? -16.246 -4.851 29.836 1.00 86.62 194 GLU A O 1
ATOM 1544 N N . ASP A 1 195 ? -17.233 -4.196 27.921 1.00 89.38 195 ASP A N 1
ATOM 1545 C CA . ASP A 1 195 ? -18.533 -4.836 28.139 1.00 89.38 195 ASP A CA 1
ATOM 1546 C C . ASP A 1 195 ? -18.567 -6.290 27.627 1.00 89.38 195 ASP A C 1
ATOM 1548 O O . ASP A 1 195 ? -19.607 -6.957 27.678 1.00 89.38 195 ASP A O 1
ATOM 1552 N N . GLY A 1 196 ? -17.445 -6.803 27.112 1.00 90.50 196 GLY A N 1
ATOM 1553 C CA . GLY A 1 196 ? -17.341 -8.145 26.547 1.00 90.50 196 GLY A CA 1
ATOM 1554 C C . GLY A 1 196 ? -17.979 -8.294 25.161 1.00 90.50 196 GLY A C 1
ATOM 1555 O O . GLY A 1 196 ? -18.218 -9.422 24.723 1.00 90.50 196 GLY A O 1
ATOM 1556 N N . LYS A 1 197 ? -18.271 -7.193 24.458 1.00 92.50 197 LYS A N 1
ATOM 1557 C CA . LYS A 1 197 ? -18.810 -7.212 23.090 1.00 92.50 197 LYS A CA 1
ATOM 1558 C C . LYS A 1 197 ? -17.684 -7.139 22.061 1.00 92.50 197 LYS A C 1
ATOM 1560 O O . LYS A 1 197 ? -16.678 -6.490 22.327 1.00 92.50 197 LYS A O 1
ATOM 1565 N N . PRO A 1 198 ? -17.831 -7.763 20.879 1.00 93.31 198 PRO A N 1
ATOM 1566 C CA . PRO A 1 198 ? -16.866 -7.602 19.797 1.00 93.31 198 PRO A CA 1
ATOM 1567 C C . PRO A 1 198 ? -16.678 -6.129 19.429 1.00 93.31 198 PRO A C 1
ATOM 1569 O O . PRO A 1 198 ? -17.658 -5.386 19.351 1.00 93.31 198 PRO A O 1
ATOM 1572 N N . ILE A 1 199 ? -15.434 -5.726 19.180 1.00 95.12 199 ILE A N 1
ATOM 1573 C CA . ILE A 1 199 ? -15.127 -4.366 18.730 1.00 95.12 199 ILE A CA 1
ATOM 1574 C C . ILE A 1 199 ? -15.721 -4.145 17.334 1.00 95.12 199 ILE A C 1
ATOM 1576 O O . ILE A 1 199 ? -15.431 -4.901 16.404 1.00 95.12 199 ILE A O 1
ATOM 1580 N N . ASP A 1 200 ? -16.521 -3.087 17.178 1.00 95.00 200 ASP A N 1
ATOM 1581 C CA . ASP A 1 200 ? -17.083 -2.690 15.885 1.00 95.00 200 ASP A CA 1
ATOM 1582 C C . ASP A 1 200 ? -16.010 -2.007 15.034 1.00 95.00 200 ASP A C 1
ATOM 1584 O O . ASP A 1 200 ? -15.709 -0.820 15.200 1.00 95.00 200 ASP A O 1
ATOM 1588 N N . ILE A 1 201 ? -15.397 -2.781 14.138 1.00 96.94 201 ILE A N 1
ATOM 1589 C CA . ILE A 1 201 ? -14.343 -2.301 13.254 1.00 96.94 201 ILE A CA 1
ATOM 1590 C C . ILE A 1 201 ? -14.482 -2.857 11.837 1.00 96.94 201 ILE A C 1
ATOM 1592 O O . ILE A 1 201 ? -14.752 -4.038 11.621 1.00 96.94 201 ILE A O 1
ATOM 1596 N N . SER A 1 202 ? -14.236 -2.006 10.843 1.00 95.00 202 SER A N 1
ATOM 1597 C CA . SER A 1 202 ? -14.073 -2.424 9.451 1.00 95.00 202 SER A CA 1
ATOM 1598 C C . SER A 1 202 ? -13.014 -1.586 8.737 1.00 95.00 202 SER A C 1
ATOM 1600 O O . SER A 1 202 ? -12.684 -0.472 9.151 1.00 95.00 202 SER A O 1
ATOM 1602 N N . VAL A 1 203 ? -12.456 -2.138 7.660 1.00 93.50 203 VAL A N 1
ATOM 1603 C CA . VAL A 1 203 ? -11.436 -1.486 6.835 1.00 93.50 203 VAL A CA 1
ATOM 1604 C C . VAL A 1 203 ? -11.879 -1.458 5.379 1.00 93.50 203 VAL A C 1
ATOM 1606 O O . VAL A 1 203 ? -12.346 -2.455 4.832 1.00 93.50 203 VAL A O 1
ATOM 1609 N N . ASN A 1 204 ? -11.714 -0.302 4.743 1.00 91.38 204 ASN A N 1
ATOM 1610 C CA . ASN A 1 204 ? -11.902 -0.117 3.315 1.00 91.38 204 ASN A CA 1
ATOM 1611 C C . ASN A 1 204 ? -10.561 0.251 2.667 1.00 91.38 204 ASN A C 1
ATOM 1613 O O . ASN A 1 204 ? -10.055 1.362 2.844 1.00 91.38 204 ASN A O 1
ATOM 1617 N N . THR A 1 205 ? -10.006 -0.685 1.895 1.00 86.06 205 THR A N 1
ATOM 1618 C CA . THR A 1 205 ? -8.748 -0.514 1.153 1.00 86.06 205 THR A CA 1
ATOM 1619 C C . THR A 1 205 ? -8.942 0.101 -0.237 1.00 86.06 205 THR A C 1
ATOM 1621 O O . THR A 1 205 ? -7.954 0.445 -0.891 1.00 86.06 205 THR A O 1
ATOM 1624 N N . ASN A 1 206 ? -10.192 0.295 -0.684 1.00 83.38 206 ASN A N 1
ATOM 1625 C CA . ASN A 1 206 ? -10.524 0.927 -1.962 1.00 83.38 206 ASN A CA 1
ATOM 1626 C C . ASN A 1 206 ? -10.465 2.456 -1.845 1.00 83.38 206 ASN A C 1
ATOM 1628 O O . ASN A 1 206 ? -11.492 3.140 -1.841 1.00 83.38 206 ASN A O 1
ATOM 1632 N N . VAL A 1 207 ? -9.251 2.990 -1.750 1.00 85.38 207 VAL A N 1
ATOM 1633 C CA . VAL A 1 207 ? -8.992 4.432 -1.806 1.00 85.38 207 VAL A CA 1
ATOM 1634 C C . VAL A 1 207 ? -9.044 4.938 -3.245 1.00 85.38 207 VAL A C 1
ATOM 1636 O O . VAL A 1 207 ? -8.691 4.233 -4.195 1.00 85.38 207 VAL A O 1
ATOM 1639 N N . THR A 1 208 ? -9.530 6.164 -3.445 1.00 84.12 208 THR A N 1
ATOM 1640 C CA . THR A 1 208 ? -9.477 6.793 -4.767 1.00 84.12 208 THR A CA 1
ATOM 1641 C C . THR A 1 208 ? -8.102 7.412 -5.007 1.00 84.12 208 THR A C 1
ATOM 1643 O O . THR A 1 208 ? -7.369 7.717 -4.070 1.00 84.12 208 THR A O 1
ATOM 1646 N N . ILE A 1 209 ? -7.778 7.707 -6.271 1.00 79.50 209 ILE A N 1
ATOM 1647 C CA . ILE A 1 209 ? -6.548 8.445 -6.610 1.00 79.50 209 ILE A CA 1
ATOM 1648 C C . ILE A 1 209 ? -6.475 9.773 -5.837 1.00 79.50 209 ILE A C 1
ATOM 1650 O O . ILE A 1 209 ? -5.403 10.186 -5.408 1.00 79.50 209 ILE A O 1
ATOM 1654 N N . GLN A 1 210 ? -7.615 10.444 -5.636 1.00 82.25 210 GLN A N 1
ATOM 1655 C CA . GLN A 1 210 ? -7.667 11.716 -4.911 1.00 82.25 210 GLN A CA 1
ATOM 1656 C C . GLN A 1 210 ? -7.381 11.555 -3.414 1.00 82.25 210 GLN A C 1
ATOM 1658 O O . GLN A 1 210 ? -6.841 12.474 -2.798 1.00 82.25 210 GLN A O 1
ATOM 1663 N N . ASP A 1 211 ? -7.714 10.403 -2.837 1.00 85.44 211 ASP A N 1
ATOM 1664 C CA . ASP A 1 211 ? -7.411 10.088 -1.443 1.00 85.44 211 ASP A CA 1
ATOM 1665 C C . ASP A 1 211 ? -5.918 9.772 -1.279 1.00 85.44 211 ASP A C 1
ATOM 1667 O O . ASP A 1 211 ? -5.260 10.361 -0.421 1.00 85.44 211 ASP A O 1
ATOM 1671 N N . GLU A 1 212 ? -5.333 8.971 -2.177 1.00 84.00 212 GLU A N 1
ATOM 1672 C CA . GLU A 1 212 ? -3.894 8.657 -2.148 1.00 84.00 212 GLU A CA 1
ATOM 1673 C C . GLU A 1 212 ? -3.033 9.904 -2.437 1.00 84.00 212 GLU A C 1
ATOM 1675 O O . GLU A 1 212 ? -1.972 10.112 -1.841 1.00 84.00 212 GLU A O 1
ATOM 1680 N N . VAL A 1 213 ? -3.517 10.841 -3.267 1.00 82.50 213 VAL A N 1
ATOM 1681 C CA . VAL A 1 213 ? -2.862 12.151 -3.439 1.00 82.50 213 VAL A CA 1
ATOM 1682 C C . VAL A 1 213 ? -2.761 12.910 -2.112 1.00 82.50 213 VAL A C 1
ATOM 1684 O O . VAL A 1 213 ? -1.735 13.566 -1.891 1.00 82.50 213 VAL A O 1
ATOM 1687 N N . LYS A 1 214 ? -3.767 12.787 -1.236 1.00 84.31 214 LYS A N 1
ATOM 1688 C CA . LYS A 1 214 ? -3.803 13.368 0.118 1.00 84.31 214 LYS A CA 1
ATOM 1689 C C . LYS A 1 214 ? -3.051 12.526 1.160 1.00 84.31 214 LYS A C 1
ATOM 1691 O O . LYS A 1 214 ? -2.988 12.944 2.313 1.00 84.31 214 LYS A O 1
ATOM 1696 N N . GLY A 1 215 ? -2.457 11.402 0.756 1.00 85.94 215 GLY A N 1
ATOM 1697 C CA . GLY A 1 215 ? -1.704 10.499 1.627 1.00 85.94 215 GLY A CA 1
ATOM 1698 C C . GLY A 1 215 ? -2.587 9.558 2.442 1.00 85.94 215 GLY A C 1
ATOM 1699 O O . GLY A 1 215 ? -2.252 9.277 3.584 1.00 85.94 215 GLY A O 1
ATOM 1700 N N . VAL A 1 216 ? -3.736 9.146 1.902 1.00 91.50 216 VAL A N 1
ATOM 1701 C CA . VAL A 1 216 ? -4.620 8.157 2.532 1.00 91.50 216 VAL A CA 1
ATOM 1702 C C . VAL A 1 216 ? -4.395 6.793 1.889 1.00 91.50 216 VAL A C 1
ATOM 1704 O O . VAL A 1 216 ? -4.599 6.655 0.684 1.00 91.50 216 VAL A O 1
ATOM 1707 N N . ASP A 1 217 ? -4.057 5.793 2.701 1.00 92.69 217 ASP A N 1
ATOM 1708 C CA . ASP A 1 217 ? -3.824 4.417 2.238 1.00 92.69 217 ASP A CA 1
ATOM 1709 C C . ASP A 1 217 ? -5.072 3.534 2.405 1.00 92.69 217 ASP A C 1
ATOM 1711 O O . ASP A 1 217 ? -5.317 2.603 1.630 1.00 92.69 217 ASP A O 1
ATOM 1715 N N . MET A 1 218 ? -5.878 3.821 3.434 1.00 94.31 218 MET A N 1
ATOM 1716 C CA . MET A 1 218 ? -7.152 3.151 3.705 1.00 94.31 218 MET A CA 1
ATOM 1717 C C . MET A 1 218 ? -8.055 3.994 4.612 1.00 94.31 218 MET A C 1
ATOM 1719 O O . MET A 1 218 ? -7.603 4.914 5.297 1.00 94.31 218 MET A O 1
ATOM 1723 N N . PHE A 1 219 ? -9.340 3.650 4.630 1.00 95.88 219 PHE A N 1
ATOM 1724 C CA . PHE A 1 219 ? -10.307 4.171 5.593 1.00 95.88 219 PHE A CA 1
ATOM 1725 C C . PHE A 1 219 ? -10.640 3.094 6.620 1.00 95.88 219 PHE A C 1
ATOM 1727 O O . PHE A 1 219 ? -10.868 1.940 6.257 1.00 95.88 219 PHE A O 1
ATOM 1734 N N . VAL A 1 220 ? -10.695 3.479 7.891 1.00 97.38 220 VAL A N 1
ATOM 1735 C CA . VAL A 1 220 ? -11.119 2.604 8.987 1.00 97.38 220 VAL A CA 1
ATOM 1736 C C . VAL A 1 220 ? -12.401 3.152 9.577 1.00 97.38 220 VAL A C 1
ATOM 1738 O O . VAL A 1 220 ? -12.484 4.346 9.862 1.00 97.38 220 VAL A O 1
ATOM 1741 N N . THR A 1 221 ? -13.382 2.279 9.771 1.00 97.75 221 THR A N 1
ATOM 1742 C CA . THR A 1 221 ? -14.559 2.560 10.589 1.00 97.75 221 THR A CA 1
ATOM 1743 C C . THR A 1 221 ? -14.354 1.883 11.933 1.00 97.75 221 THR A C 1
ATOM 1745 O O . THR A 1 221 ? -14.205 0.667 11.960 1.00 97.75 221 THR A O 1
ATOM 1748 N N . LEU A 1 222 ? -14.310 2.654 13.019 1.00 97.25 222 LEU A N 1
ATOM 1749 C CA . LEU A 1 222 ? -14.198 2.156 14.393 1.00 97.25 222 LEU A CA 1
ATOM 1750 C C . LEU A 1 222 ? -15.281 2.814 15.243 1.00 97.25 222 LEU A C 1
ATOM 1752 O O . LEU A 1 222 ? -15.344 4.046 15.294 1.00 97.25 222 LEU A O 1
ATOM 1756 N N . ASP A 1 223 ? -16.100 2.002 15.907 1.00 93.19 223 ASP A N 1
ATOM 1757 C CA . ASP A 1 223 ? -17.212 2.444 16.755 1.00 93.19 223 ASP A CA 1
ATOM 1758 C C . ASP A 1 223 ? -18.125 3.453 16.023 1.00 93.19 223 ASP A C 1
ATOM 1760 O O . ASP A 1 223 ? -18.418 4.547 16.510 1.00 93.19 223 ASP A O 1
ATOM 1764 N N . GLY A 1 224 ? -18.503 3.125 14.781 1.00 93.81 224 GLY A N 1
ATOM 1765 C CA . GLY A 1 224 ? -19.337 3.969 13.916 1.00 93.81 224 GLY A CA 1
ATOM 1766 C C . GLY A 1 224 ? -18.655 5.190 13.274 1.00 93.81 224 GLY A C 1
ATOM 1767 O O . GLY A 1 224 ? -19.277 5.864 12.453 1.00 93.81 224 GLY A O 1
ATOM 1768 N N . VAL A 1 225 ? -17.384 5.482 13.576 1.00 96.38 225 VAL A N 1
ATOM 1769 C CA . VAL A 1 225 ? -16.660 6.642 13.022 1.00 96.38 225 VAL A CA 1
ATOM 1770 C C . VAL A 1 225 ? -15.704 6.203 11.923 1.00 96.38 225 VAL A C 1
ATOM 1772 O O . VAL A 1 225 ? -14.794 5.418 12.174 1.00 96.38 225 VAL A O 1
ATOM 1775 N N . THR A 1 226 ? -15.867 6.749 10.714 1.00 96.75 226 THR A N 1
ATOM 1776 C CA . THR A 1 226 ? -14.969 6.481 9.578 1.00 96.75 226 THR A CA 1
ATOM 1777 C C . THR A 1 226 ? -13.912 7.568 9.443 1.00 96.75 226 THR A C 1
ATOM 1779 O O . THR A 1 226 ? -14.257 8.738 9.308 1.00 96.75 226 THR A O 1
ATOM 1782 N N . PHE A 1 227 ? -12.634 7.193 9.428 1.00 95.81 227 PHE A N 1
ATOM 1783 C CA . PHE A 1 227 ? -11.514 8.126 9.310 1.00 95.81 227 PHE A CA 1
ATOM 1784 C C . PHE A 1 227 ? -10.401 7.574 8.403 1.00 95.81 227 PHE A C 1
ATOM 1786 O O . PHE A 1 227 ? -10.221 6.357 8.301 1.00 95.81 227 PHE A O 1
ATOM 1793 N N . PRO A 1 228 ? -9.662 8.454 7.702 1.00 95.56 228 PRO A N 1
ATOM 1794 C CA . PRO A 1 228 ? -8.541 8.047 6.863 1.00 95.56 228 PRO A CA 1
ATOM 1795 C C . PRO A 1 228 ? -7.314 7.709 7.711 1.00 95.56 228 PRO A C 1
ATOM 1797 O O . PRO A 1 228 ? -7.067 8.370 8.722 1.00 95.56 228 PRO A O 1
ATOM 1800 N N . ILE A 1 229 ? -6.504 6.754 7.256 1.00 96.31 229 ILE A N 1
ATOM 1801 C CA . ILE A 1 229 ? -5.189 6.467 7.836 1.00 96.31 229 ILE A CA 1
ATOM 1802 C C . ILE A 1 229 ? -4.102 6.343 6.762 1.00 96.31 229 ILE A C 1
ATOM 1804 O O . ILE A 1 229 ? -4.362 5.956 5.623 1.00 96.31 229 ILE A O 1
ATOM 1808 N N . ASP A 1 230 ? -2.883 6.685 7.165 1.00 95.44 230 ASP A N 1
ATOM 1809 C CA . ASP A 1 230 ? -1.640 6.581 6.400 1.00 95.44 230 ASP A CA 1
ATOM 1810 C C . ASP A 1 230 ? -0.729 5.561 7.092 1.00 95.44 230 ASP A C 1
ATOM 1812 O O . ASP A 1 230 ? -0.369 5.734 8.262 1.00 95.44 230 ASP A O 1
ATOM 1816 N N . ILE A 1 231 ? -0.358 4.489 6.403 1.00 95.31 231 ILE A N 1
ATOM 1817 C CA . ILE A 1 231 ? 0.418 3.392 6.961 1.00 95.31 231 ILE A CA 1
ATOM 1818 C C . ILE A 1 231 ? 1.898 3.582 6.655 1.00 95.31 231 ILE A C 1
ATOM 1820 O O . ILE A 1 231 ? 2.337 3.797 5.528 1.00 95.31 231 ILE A O 1
ATOM 1824 N N . LYS A 1 232 ? 2.726 3.440 7.691 1.00 93.12 232 LYS A N 1
ATOM 1825 C CA . LYS A 1 232 ? 4.184 3.450 7.560 1.00 93.12 232 LYS A CA 1
ATOM 1826 C C . LYS A 1 232 ? 4.805 2.149 8.047 1.00 93.12 232 LYS A C 1
ATOM 1828 O O . LYS A 1 232 ? 4.323 1.481 8.962 1.00 93.12 232 LYS A O 1
ATOM 1833 N N . ALA A 1 233 ? 5.951 1.834 7.452 1.00 87.50 233 ALA A N 1
ATOM 1834 C CA . ALA A 1 233 ? 6.748 0.666 7.808 1.00 87.50 233 ALA A CA 1
ATOM 1835 C C . ALA A 1 233 ? 7.205 0.685 9.272 1.00 87.50 233 ALA A C 1
ATOM 1837 O O . ALA A 1 233 ? 7.113 -0.303 9.992 1.00 87.50 233 ALA A O 1
ATOM 1838 N N . SER A 1 234 ? 7.696 1.839 9.729 1.00 87.75 234 SER A N 1
ATOM 1839 C CA . SER A 1 234 ? 8.332 1.975 11.037 1.00 87.75 234 SER A CA 1
ATOM 1840 C C . SER A 1 234 ? 7.882 3.230 11.764 1.00 87.75 234 SER A C 1
ATOM 1842 O O . SER A 1 234 ? 7.490 4.223 11.145 1.00 87.75 234 SER A O 1
ATOM 1844 N N . GLU A 1 235 ? 8.026 3.207 13.086 1.00 90.62 235 GLU A N 1
ATOM 1845 C CA . GLU A 1 235 ? 7.730 4.352 13.944 1.00 90.62 235 GLU A CA 1
ATOM 1846 C C . GLU A 1 235 ? 8.621 5.559 13.610 1.00 90.62 235 GLU A C 1
ATOM 1848 O O . GLU A 1 235 ? 8.152 6.692 13.592 1.00 90.62 235 GLU A O 1
ATOM 1853 N N . ARG A 1 236 ? 9.883 5.327 13.221 1.00 89.69 236 ARG A N 1
ATOM 1854 C CA . ARG A 1 236 ? 10.782 6.388 12.739 1.00 89.69 236 ARG A CA 1
ATOM 1855 C C . ARG A 1 236 ? 10.214 7.089 11.501 1.00 89.69 236 ARG A C 1
ATOM 1857 O O . ARG A 1 236 ? 10.221 8.318 11.428 1.00 89.69 236 ARG A O 1
ATOM 1864 N N . THR A 1 237 ? 9.733 6.318 10.525 1.00 88.81 237 THR A N 1
ATOM 1865 C CA . THR A 1 237 ? 9.129 6.867 9.301 1.00 88.81 237 THR A CA 1
ATOM 1866 C C . THR A 1 237 ? 7.819 7.587 9.616 1.00 88.81 237 THR A C 1
ATOM 1868 O O . THR A 1 237 ? 7.603 8.691 9.116 1.00 88.81 237 THR A O 1
ATOM 1871 N N . ALA A 1 238 ? 6.987 7.011 10.491 1.00 91.56 238 ALA A N 1
ATOM 1872 C CA . ALA A 1 238 ? 5.752 7.636 10.951 1.00 91.56 238 ALA A CA 1
ATOM 1873 C C . ALA A 1 238 ? 6.028 8.981 11.630 1.00 91.56 238 ALA A C 1
ATOM 1875 O O . ALA A 1 238 ? 5.472 9.989 11.217 1.00 91.56 238 ALA A O 1
ATOM 1876 N N . GLN A 1 239 ? 6.963 9.054 12.579 1.00 91.25 239 GLN A N 1
ATOM 1877 C CA . GLN A 1 239 ? 7.333 10.305 13.249 1.00 91.25 239 GLN A CA 1
ATOM 1878 C C . GLN A 1 239 ? 7.805 11.389 12.273 1.00 91.25 239 GLN A C 1
ATOM 1880 O O . GLN A 1 239 ? 7.452 12.558 12.428 1.00 91.25 239 GLN A O 1
ATOM 1885 N N . HIS A 1 240 ? 8.589 11.028 11.253 1.00 90.50 240 HIS A N 1
ATOM 1886 C CA . HIS A 1 240 ? 9.015 11.988 10.235 1.00 90.50 240 HIS A CA 1
ATOM 1887 C C . HIS A 1 240 ? 7.834 12.518 9.406 1.00 90.50 240 HIS A C 1
ATOM 1889 O O . HIS A 1 240 ? 7.789 13.715 9.120 1.00 90.50 240 HIS A O 1
ATOM 1895 N N . ALA A 1 241 ? 6.873 11.658 9.062 1.00 89.00 241 ALA A N 1
ATOM 1896 C CA . ALA A 1 241 ? 5.652 12.063 8.370 1.00 89.00 241 ALA A CA 1
ATOM 1897 C C . ALA A 1 241 ? 4.743 12.927 9.269 1.00 89.00 241 ALA A C 1
ATOM 1899 O O . ALA A 1 241 ? 4.279 13.982 8.839 1.00 89.00 241 ALA A O 1
ATOM 1900 N N . ARG A 1 242 ? 4.581 12.561 10.549 1.00 91.50 242 ARG A N 1
ATOM 1901 C CA . ARG A 1 242 ? 3.784 13.304 11.543 1.00 91.50 242 ARG A CA 1
ATOM 1902 C C . ARG A 1 242 ? 4.242 14.745 11.720 1.00 91.50 242 ARG A C 1
ATOM 1904 O O . ARG A 1 242 ? 3.407 15.636 11.757 1.00 91.50 242 ARG A O 1
ATOM 1911 N N . LYS A 1 243 ? 5.557 14.996 11.728 1.00 90.44 243 LYS A N 1
ATOM 1912 C CA . LYS A 1 243 ? 6.128 16.356 11.821 1.00 90.44 243 LYS A CA 1
ATOM 1913 C C . LYS A 1 243 ? 5.691 17.300 10.695 1.00 90.44 243 LYS A C 1
ATOM 1915 O O . LYS A 1 243 ? 5.844 18.508 10.835 1.00 90.44 243 LYS A O 1
ATOM 1920 N N . LYS A 1 244 ? 5.209 16.762 9.572 1.00 86.88 244 LYS A N 1
ATOM 1921 C CA . LYS A 1 244 ? 4.806 17.523 8.381 1.00 86.88 244 LYS A CA 1
ATOM 1922 C C . LYS A 1 244 ? 3.298 17.449 8.117 1.00 86.88 244 LYS A C 1
ATOM 1924 O O . LYS A 1 244 ? 2.830 18.045 7.151 1.00 86.88 244 LYS A O 1
ATOM 1929 N N . SER A 1 245 ? 2.550 16.713 8.941 1.00 86.12 245 SER A N 1
ATOM 1930 C CA . SER A 1 245 ? 1.121 16.463 8.755 1.00 86.12 245 SER A CA 1
ATOM 1931 C C . SER A 1 245 ? 0.278 17.361 9.654 1.00 86.12 245 SER A C 1
ATOM 1933 O O . SER A 1 245 ? 0.652 17.654 10.785 1.00 86.12 245 SER A O 1
ATOM 1935 N N . ARG A 1 246 ? -0.901 17.751 9.162 1.00 81.81 246 ARG A N 1
ATOM 1936 C CA . ARG A 1 246 ? -1.952 18.386 9.977 1.00 81.81 246 ARG A CA 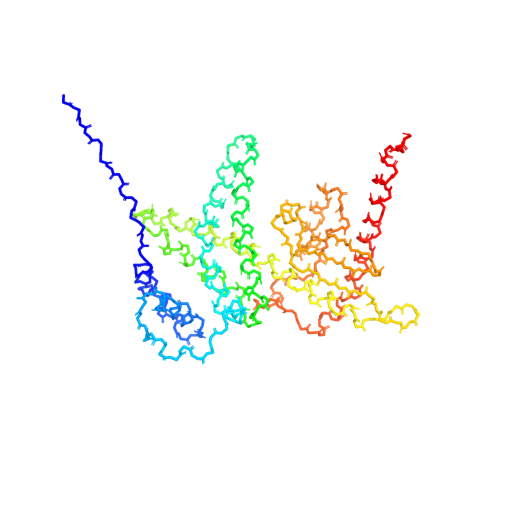1
ATOM 1937 C C . ARG A 1 246 ? -2.766 17.375 10.794 1.00 81.81 246 ARG A C 1
ATOM 1939 O O . ARG A 1 246 ? -3.509 17.786 11.671 1.00 81.81 246 ARG A O 1
ATOM 1946 N N . LYS A 1 247 ? -2.643 16.082 10.481 1.00 84.56 247 LYS A N 1
ATOM 1947 C CA . LYS A 1 247 ? -3.313 14.954 11.144 1.00 84.56 247 LYS A CA 1
ATOM 1948 C C . LYS A 1 247 ? -2.253 13.909 11.510 1.00 84.56 247 LYS A C 1
ATOM 1950 O O . LYS A 1 247 ? -1.996 12.990 10.730 1.00 84.56 247 LYS A O 1
ATOM 1955 N N . PRO A 1 248 ? -1.451 14.142 12.562 1.00 82.75 248 PRO A N 1
ATOM 1956 C CA . PRO A 1 248 ? -0.358 13.245 12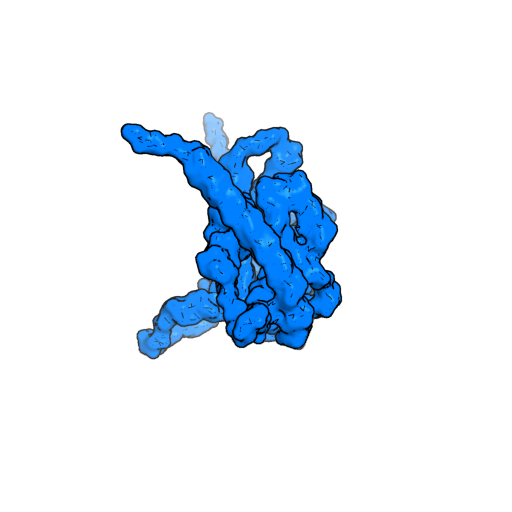.915 1.00 82.75 248 PRO A CA 1
ATOM 1957 C C . PRO A 1 248 ? -0.835 11.889 13.459 1.00 82.75 248 PRO A C 1
ATOM 1959 O O . PRO A 1 248 ? -0.165 10.884 13.215 1.00 82.75 248 PRO A O 1
ATOM 1962 N N . ASN A 1 249 ? -1.968 11.813 14.159 1.00 89.12 249 ASN A N 1
ATOM 1963 C CA . ASN A 1 249 ? -2.435 10.542 14.720 1.00 89.12 249 ASN A CA 1
ATOM 1964 C C . ASN A 1 249 ? -3.013 9.602 13.654 1.00 89.12 249 ASN A C 1
ATOM 1966 O O . ASN A 1 249 ? -2.949 8.390 13.836 1.00 89.12 249 ASN A O 1
ATOM 1970 N N . SER A 1 250 ? -3.464 10.118 12.504 1.00 91.62 250 SER A N 1
ATOM 1971 C CA . SER A 1 250 ? -3.848 9.277 11.360 1.00 91.62 250 SER A CA 1
ATOM 1972 C C . SER A 1 250 ? -2.671 8.556 10.686 1.00 91.62 250 SER A C 1
ATOM 1974 O O . SER A 1 250 ? -2.895 7.699 9.836 1.00 91.62 250 SER A O 1
ATOM 1976 N N . ILE A 1 251 ? -1.419 8.878 11.038 1.00 94.69 251 ILE A N 1
ATOM 1977 C CA . ILE A 1 251 ? -0.224 8.207 10.509 1.00 94.69 251 ILE A CA 1
ATOM 1978 C C . ILE A 1 251 ? 0.189 7.088 11.464 1.00 94.69 251 ILE A C 1
ATOM 1980 O O . ILE A 1 251 ? 0.708 7.336 12.560 1.00 94.69 251 ILE A O 1
ATOM 1984 N N . ILE A 1 252 ? 0.017 5.843 11.033 1.00 95.62 252 ILE A N 1
ATOM 1985 C CA . ILE A 1 252 ? 0.137 4.652 11.869 1.00 95.62 252 ILE A CA 1
ATOM 1986 C C . ILE A 1 252 ? 1.261 3.757 11.351 1.00 95.62 252 ILE A C 1
ATOM 1988 O O . ILE A 1 252 ? 1.321 3.398 10.180 1.00 95.62 252 ILE A O 1
ATOM 1992 N N . ALA A 1 253 ? 2.172 3.364 12.240 1.00 93.75 253 ALA A N 1
ATOM 1993 C CA . ALA A 1 253 ? 3.193 2.377 11.914 1.00 93.75 253 ALA A CA 1
ATOM 1994 C C . ALA A 1 253 ? 2.720 0.959 12.254 1.00 93.75 253 ALA A C 1
ATOM 1996 O O . ALA A 1 253 ? 2.264 0.724 13.380 1.00 93.75 253 ALA A O 1
ATOM 1997 N N . THR A 1 254 ? 2.929 0.016 11.329 1.00 89.62 254 THR A N 1
ATOM 1998 C CA . THR A 1 254 ? 2.730 -1.424 11.596 1.00 89.62 254 THR A CA 1
ATOM 1999 C C . THR A 1 254 ? 3.752 -1.965 12.595 1.00 89.62 254 THR A C 1
ATOM 2001 O O . THR A 1 254 ? 3.436 -2.860 13.370 1.00 89.62 254 THR A O 1
ATOM 2004 N N . GLY A 1 255 ? 4.967 -1.399 12.615 1.00 84.38 255 GLY A N 1
ATOM 2005 C CA . GLY A 1 255 ? 6.029 -1.804 13.541 1.00 84.38 255 GLY A CA 1
ATOM 2006 C C . GLY A 1 255 ? 6.664 -3.155 13.205 1.00 84.38 255 GLY A C 1
ATOM 2007 O O . GLY A 1 255 ? 7.374 -3.706 14.039 1.00 84.38 255 GLY A O 1
ATOM 2008 N N . ILE A 1 256 ? 6.416 -3.676 12.003 1.00 85.25 256 ILE A N 1
ATOM 2009 C CA . ILE A 1 256 ? 7.016 -4.911 11.496 1.00 85.25 256 ILE A CA 1
ATOM 2010 C C . ILE A 1 256 ? 8.162 -4.534 10.566 1.00 85.25 256 ILE A C 1
ATOM 2012 O O . ILE A 1 256 ? 7.982 -3.698 9.683 1.00 85.25 256 ILE A O 1
ATOM 2016 N N . HIS A 1 257 ? 9.335 -5.148 10.712 1.00 81.88 257 HIS A N 1
ATOM 2017 C CA . HIS A 1 257 ? 10.376 -5.005 9.700 1.00 81.88 257 HIS A CA 1
ATOM 2018 C C . HIS A 1 257 ? 10.158 -6.010 8.570 1.00 81.88 257 HIS A C 1
ATOM 2020 O O . HIS A 1 257 ? 9.985 -7.200 8.802 1.00 81.88 257 HIS A O 1
ATOM 2026 N N . THR A 1 258 ? 10.241 -5.557 7.319 1.00 70.31 258 THR A N 1
ATOM 2027 C CA . THR A 1 258 ? 10.015 -6.409 6.135 1.00 70.31 258 THR A CA 1
ATOM 2028 C C . THR A 1 258 ? 10.987 -7.586 6.024 1.00 70.31 258 THR A C 1
ATOM 2030 O O . THR A 1 258 ? 10.649 -8.608 5.434 1.00 70.31 258 THR A O 1
ATOM 2033 N N . ARG A 1 259 ? 12.170 -7.490 6.649 1.00 74.38 259 ARG A N 1
ATOM 2034 C CA . ARG A 1 259 ? 13.123 -8.607 6.780 1.00 74.38 259 ARG A CA 1
ATOM 2035 C C . ARG A 1 259 ? 12.584 -9.761 7.627 1.00 74.38 259 ARG A C 1
ATOM 2037 O O . ARG A 1 259 ? 12.950 -10.900 7.375 1.00 74.38 259 ARG A O 1
ATOM 2044 N N . GLU A 1 260 ? 11.715 -9.484 8.598 1.00 74.12 260 GLU A N 1
ATOM 2045 C CA . GLU A 1 260 ? 11.077 -10.513 9.435 1.00 74.12 260 GLU A CA 1
ATOM 2046 C C . GLU A 1 260 ? 10.077 -11.366 8.641 1.00 74.12 260 GLU A C 1
ATOM 2048 O O . GLU A 1 260 ? 9.696 -12.440 9.091 1.00 74.12 260 GLU A O 1
ATOM 2053 N N . LEU A 1 261 ? 9.655 -10.893 7.464 1.00 71.44 261 LEU A N 1
ATOM 2054 C CA . LEU A 1 261 ? 8.631 -11.533 6.642 1.00 71.44 261 LEU A CA 1
ATOM 2055 C C . LEU A 1 261 ? 9.201 -12.496 5.599 1.00 71.44 261 LEU A C 1
ATOM 2057 O O . LEU A 1 261 ? 8.429 -13.176 4.931 1.00 71.44 261 LEU A O 1
ATOM 2061 N N . GLY A 1 262 ? 10.525 -12.518 5.401 1.00 70.31 262 GLY A N 1
ATOM 2062 C CA . GLY A 1 262 ? 11.157 -13.367 4.385 1.00 70.31 262 GLY A CA 1
ATOM 2063 C C . GLY A 1 262 ? 10.575 -13.185 2.977 1.00 70.31 262 GLY A C 1
ATOM 2064 O O . GLY A 1 262 ? 10.508 -14.153 2.235 1.00 70.31 262 GLY A O 1
ATOM 2065 N N . GLY A 1 263 ? 10.094 -11.976 2.654 1.00 68.38 263 GLY A N 1
ATOM 2066 C CA . GLY A 1 263 ? 9.466 -11.652 1.368 1.00 68.38 263 GLY A CA 1
ATOM 2067 C C . GLY A 1 263 ? 7.934 -11.791 1.313 1.00 68.38 263 GLY A C 1
ATOM 2068 O O . GLY A 1 263 ? 7.314 -11.198 0.433 1.00 68.38 263 GLY A O 1
ATOM 2069 N N . ALA A 1 264 ? 7.289 -12.423 2.298 1.00 75.88 264 ALA A N 1
ATOM 2070 C CA . ALA A 1 264 ? 5.834 -12.607 2.319 1.00 75.88 264 ALA A CA 1
ATOM 2071 C C . ALA A 1 264 ? 5.049 -11.301 2.557 1.00 75.88 264 ALA A C 1
ATOM 2073 O O . ALA A 1 264 ? 5.380 -10.513 3.440 1.00 75.88 264 ALA A O 1
ATOM 2074 N N . PHE A 1 265 ? 3.941 -11.084 1.842 1.00 79.19 265 PHE A N 1
ATOM 2075 C CA . PHE A 1 265 ? 3.087 -9.891 2.019 1.00 79.19 265 PHE A CA 1
ATOM 2076 C C . PHE A 1 265 ? 2.197 -9.911 3.266 1.00 79.19 265 PHE A C 1
ATOM 2078 O O . PHE A 1 265 ? 1.554 -8.914 3.584 1.00 79.19 265 PHE A O 1
ATOM 2085 N N . ARG A 1 266 ? 2.123 -11.052 3.946 1.00 84.38 266 ARG A N 1
ATOM 2086 C CA . ARG A 1 266 ? 1.171 -11.325 5.020 1.00 84.38 266 ARG A CA 1
ATOM 2087 C C . ARG A 1 266 ? 1.917 -11.832 6.246 1.00 84.38 266 ARG A C 1
ATOM 2089 O O . ARG A 1 266 ? 2.926 -12.524 6.123 1.00 84.38 266 ARG A O 1
ATOM 2096 N N . VAL A 1 267 ? 1.405 -11.504 7.427 1.00 86.06 267 VAL A N 1
ATOM 2097 C CA . VAL A 1 267 ? 1.853 -12.123 8.682 1.00 86.06 267 VAL A CA 1
ATOM 2098 C C . VAL A 1 267 ? 0.995 -13.344 8.996 1.00 86.06 267 VAL A C 1
ATOM 2100 O O . VAL A 1 267 ? -0.104 -13.497 8.464 1.00 86.06 267 VAL A O 1
ATOM 2103 N N . SER A 1 268 ? 1.475 -14.221 9.881 1.00 88.31 268 SER A N 1
ATOM 2104 C CA . SER A 1 268 ? 0.631 -15.305 10.388 1.00 88.31 268 SER A CA 1
ATOM 2105 C C . SER A 1 268 ? -0.573 -14.747 11.169 1.00 88.31 268 SER A C 1
ATOM 2107 O O . SER A 1 268 ? -0.453 -13.686 11.796 1.00 88.31 268 SER A O 1
ATOM 2109 N N . PRO A 1 269 ? -1.717 -15.460 11.203 1.00 87.94 269 PRO A N 1
ATOM 2110 C CA . PRO A 1 269 ? -2.884 -15.041 11.984 1.00 87.94 269 PRO A CA 1
ATOM 2111 C C . PRO A 1 269 ? -2.566 -14.774 13.461 1.00 87.94 269 PRO A C 1
ATOM 2113 O O . PRO A 1 269 ? -2.999 -13.768 14.018 1.00 87.94 269 PRO A O 1
ATOM 2116 N N . ASP A 1 270 ? -1.736 -15.612 14.086 1.00 88.19 270 ASP A N 1
ATOM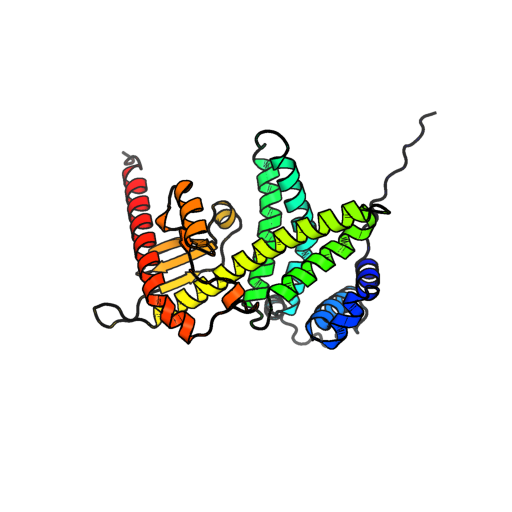 2117 C CA . ASP A 1 270 ? -1.346 -15.435 15.491 1.00 88.19 270 ASP A CA 1
ATOM 2118 C C . ASP A 1 270 ? -0.519 -14.162 15.710 1.00 88.19 270 ASP A C 1
ATOM 2120 O O . ASP A 1 270 ? -0.705 -13.447 16.700 1.00 88.19 270 ASP A O 1
ATOM 2124 N N . LYS A 1 271 ? 0.366 -13.825 14.761 1.00 88.75 271 LYS A N 1
ATOM 2125 C CA . LYS A 1 271 ? 1.120 -12.568 14.803 1.00 88.75 271 LYS A CA 1
ATOM 2126 C C . LYS A 1 271 ? 0.184 -11.370 14.633 1.00 88.75 271 LYS A C 1
ATOM 2128 O O . LYS A 1 271 ? 0.349 -10.393 15.359 1.00 88.75 271 LYS A O 1
ATOM 2133 N N . ALA A 1 272 ? -0.804 -11.451 13.737 1.00 90.06 272 ALA A N 1
ATOM 2134 C CA . ALA A 1 272 ? -1.811 -10.403 13.568 1.00 90.06 272 ALA A CA 1
ATOM 2135 C C . ALA A 1 272 ? -2.608 -10.168 14.863 1.00 90.06 272 ALA A C 1
ATOM 2137 O O . ALA A 1 272 ? -2.672 -9.034 15.337 1.00 90.06 272 ALA A O 1
ATOM 2138 N N . ARG A 1 273 ? -3.109 -11.237 15.500 1.00 92.12 273 ARG A N 1
ATOM 2139 C CA . ARG A 1 273 ? -3.801 -11.176 16.804 1.00 92.12 273 ARG A CA 1
ATOM 2140 C C . ARG A 1 273 ? -2.939 -10.577 17.908 1.00 92.12 273 ARG A C 1
ATOM 2142 O O . ARG A 1 273 ? -3.413 -9.757 18.685 1.00 92.12 273 ARG A O 1
ATOM 2149 N N . THR A 1 274 ? -1.659 -10.940 17.954 1.00 93.88 274 THR A N 1
ATOM 2150 C CA . THR A 1 274 ? -0.714 -10.403 18.948 1.00 93.88 274 THR A CA 1
ATOM 2151 C C . THR A 1 274 ? -0.514 -8.890 18.795 1.00 93.88 274 THR A C 1
ATOM 2153 O O . THR A 1 274 ? -0.305 -8.186 19.780 1.00 93.88 274 THR A O 1
ATOM 2156 N N . LEU A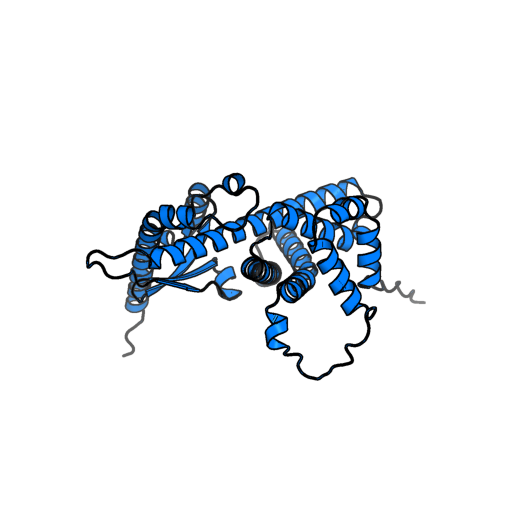 1 275 ? -0.570 -8.374 17.564 1.00 93.25 275 LEU A N 1
ATOM 2157 C CA . LEU A 1 275 ? -0.380 -6.951 17.267 1.00 93.25 275 LEU A CA 1
ATOM 2158 C C . LEU A 1 275 ? -1.674 -6.130 17.366 1.00 93.25 275 LEU A C 1
ATOM 2160 O O . LEU A 1 275 ? -1.600 -4.909 17.532 1.00 93.25 275 LEU A O 1
ATOM 2164 N N . ALA A 1 276 ? -2.836 -6.781 17.288 1.00 95.62 276 ALA A N 1
ATOM 2165 C CA . ALA A 1 276 ? -4.145 -6.136 17.258 1.00 95.62 276 ALA A CA 1
ATOM 2166 C C . ALA A 1 276 ? -4.385 -5.159 18.429 1.00 95.62 276 ALA A C 1
ATOM 2168 O O . ALA A 1 276 ? -4.746 -4.016 18.142 1.00 95.62 276 ALA A O 1
ATOM 2169 N N . PRO A 1 277 ? -4.096 -5.491 19.708 1.00 95.38 277 PRO A N 1
ATOM 2170 C CA . PRO A 1 277 ? -4.309 -4.552 20.814 1.00 95.38 277 PRO A CA 1
ATOM 2171 C C . PRO A 1 277 ? -3.497 -3.259 20.675 1.00 95.38 277 PRO A C 1
ATOM 2173 O O . PRO A 1 277 ? -4.008 -2.165 20.893 1.00 95.38 277 PRO A O 1
ATOM 2176 N N . SER A 1 278 ? -2.232 -3.360 20.252 1.00 94.62 278 SER A N 1
ATOM 2177 C CA . SER A 1 278 ? -1.383 -2.176 20.070 1.00 94.62 278 SER A CA 1
ATOM 2178 C C . SER A 1 278 ? -1.854 -1.307 18.904 1.00 94.62 278 SER A C 1
ATOM 2180 O O . SER A 1 278 ? -1.777 -0.080 18.984 1.00 94.62 278 SER A O 1
ATOM 2182 N N . LEU A 1 279 ? -2.338 -1.920 17.819 1.00 95.81 279 LEU A N 1
ATOM 2183 C CA . LEU A 1 279 ? -2.861 -1.175 16.678 1.00 95.81 279 LEU A CA 1
ATOM 2184 C C . LEU A 1 279 ? -4.211 -0.517 17.000 1.00 95.81 279 LEU A C 1
ATOM 2186 O O . LEU A 1 279 ? -4.422 0.627 16.604 1.00 95.81 279 LEU A O 1
ATOM 2190 N N . LEU A 1 280 ? -5.077 -1.185 17.767 1.00 96.69 280 LEU A N 1
ATOM 2191 C CA . LEU A 1 280 ? -6.350 -0.636 18.241 1.00 96.69 280 LEU A CA 1
ATOM 2192 C C . LEU A 1 280 ? -6.156 0.673 19.013 1.00 96.69 280 LEU A C 1
ATOM 2194 O O . LEU A 1 280 ? -6.850 1.649 18.736 1.00 96.69 280 LEU A O 1
ATOM 2198 N N . GLU A 1 281 ? -5.182 0.737 19.922 1.00 95.25 281 GLU A N 1
ATOM 2199 C CA . GLU A 1 281 ? -4.895 1.967 20.673 1.00 95.25 281 GLU A CA 1
ATOM 2200 C C . GLU A 1 281 ? -4.486 3.128 19.752 1.00 95.25 281 GLU A C 1
ATOM 2202 O O . GLU A 1 281 ? -4.934 4.265 19.924 1.00 95.25 281 GLU A O 1
ATOM 2207 N N . LYS A 1 282 ? -3.706 2.847 18.699 1.00 96.06 282 LYS A N 1
ATOM 2208 C CA . LYS A 1 282 ? -3.357 3.856 17.683 1.00 96.06 282 LYS A CA 1
ATOM 2209 C C . LYS A 1 282 ? -4.584 4.305 16.886 1.00 96.06 282 LYS A C 1
ATOM 2211 O O . LYS A 1 282 ? -4.724 5.494 16.609 1.00 96.06 282 LYS A O 1
ATOM 2216 N N . LEU A 1 283 ? -5.481 3.380 16.540 1.00 96.88 283 LEU A N 1
ATOM 2217 C CA . LEU A 1 283 ? -6.719 3.687 15.818 1.00 96.88 283 LEU A CA 1
ATOM 2218 C C . LEU A 1 283 ? -7.692 4.508 16.666 1.00 96.88 283 LEU A C 1
ATOM 2220 O O . LEU A 1 283 ? -8.292 5.443 16.148 1.00 96.88 283 LEU A O 1
ATOM 2224 N N . ARG A 1 284 ? -7.800 4.237 17.970 1.00 96.75 284 ARG A N 1
ATOM 2225 C CA . ARG A 1 284 ? -8.579 5.063 18.908 1.00 96.75 284 ARG A CA 1
ATOM 2226 C C . ARG A 1 284 ? -8.038 6.491 18.982 1.00 96.75 284 ARG A C 1
ATOM 2228 O O . ARG A 1 284 ? -8.816 7.442 18.915 1.00 96.75 284 ARG A O 1
ATOM 2235 N N . ALA A 1 285 ? -6.715 6.657 19.049 1.00 95.56 285 ALA A N 1
ATOM 2236 C CA . ALA A 1 285 ? -6.087 7.979 19.015 1.00 95.56 285 ALA A CA 1
ATOM 2237 C C . ALA A 1 285 ? -6.356 8.717 17.688 1.00 95.56 285 ALA A C 1
ATOM 2239 O O . ALA A 1 285 ? -6.733 9.890 17.700 1.00 95.56 285 ALA A O 1
ATOM 2240 N N . ALA A 1 286 ? -6.228 8.025 16.551 1.00 95.94 286 ALA A N 1
ATOM 2241 C CA . ALA A 1 286 ? -6.539 8.567 15.228 1.00 95.94 286 ALA A CA 1
ATOM 2242 C C . ALA A 1 286 ? -8.019 8.969 15.090 1.00 95.94 286 ALA A C 1
ATOM 2244 O O . ALA A 1 286 ? -8.323 10.048 14.582 1.00 95.94 286 ALA A O 1
ATOM 2245 N N . ARG A 1 287 ? -8.939 8.137 15.594 1.00 96.81 287 ARG A N 1
ATOM 2246 C CA . ARG A 1 287 ? -10.381 8.411 15.622 1.00 96.81 287 ARG A CA 1
ATOM 2247 C C . ARG A 1 287 ? -10.691 9.680 16.411 1.00 96.81 287 ARG A C 1
ATOM 2249 O O . ARG A 1 287 ? -11.426 10.533 15.926 1.00 96.81 287 ARG A O 1
ATOM 2256 N N . ASN A 1 288 ? -10.127 9.822 17.609 1.00 95.62 288 ASN A N 1
ATOM 2257 C CA . ASN A 1 288 ? -10.377 10.986 18.460 1.00 95.62 288 ASN A CA 1
ATOM 2258 C C . ASN A 1 288 ? -9.814 12.280 17.841 1.00 95.62 288 ASN A C 1
ATOM 2260 O O . ASN A 1 288 ? -10.482 13.309 17.882 1.00 95.62 288 ASN A O 1
ATOM 2264 N N . GLU A 1 289 ? -8.639 12.225 17.200 1.00 94.44 289 GLU A N 1
ATOM 2265 C CA . GLU A 1 289 ? -8.116 13.348 16.401 1.00 94.44 289 GLU A CA 1
ATOM 2266 C C . GLU A 1 289 ? -9.059 13.706 15.242 1.00 94.44 289 GLU A C 1
ATOM 2268 O O . GLU A 1 289 ? -9.293 14.883 14.965 1.00 94.44 289 GLU A O 1
ATOM 2273 N N . HIS A 1 290 ? -9.621 12.700 14.568 1.00 94.50 290 HIS A N 1
ATOM 2274 C CA . HIS A 1 290 ? -10.561 12.924 13.477 1.00 94.50 290 HIS A CA 1
ATOM 2275 C C . HIS A 1 290 ? -11.853 13.601 13.947 1.00 94.50 290 HIS A C 1
ATOM 2277 O O . HIS A 1 290 ? -12.311 14.536 13.295 1.00 94.50 290 HIS A O 1
ATOM 2283 N N . LEU A 1 291 ? -12.413 13.164 15.078 1.00 94.25 291 LEU A N 1
ATOM 2284 C CA . LEU A 1 291 ? -13.603 13.776 15.673 1.00 94.25 291 LEU A CA 1
ATOM 2285 C C . LEU A 1 291 ? -13.353 15.238 16.053 1.00 94.25 291 LEU A C 1
ATOM 2287 O O . LEU A 1 291 ? -14.119 16.100 15.633 1.00 94.25 291 LEU A O 1
ATOM 2291 N N . ALA A 1 292 ? -12.240 15.529 16.735 1.00 92.19 292 ALA A N 1
ATOM 2292 C CA . ALA A 1 292 ? -11.864 16.901 17.081 1.00 92.19 292 ALA A CA 1
ATOM 2293 C C . ALA A 1 292 ? -11.751 17.795 15.832 1.00 92.19 292 ALA A C 1
ATOM 2295 O O . ALA A 1 292 ? -12.251 18.916 15.807 1.00 92.19 292 ALA A O 1
ATOM 2296 N N . TYR A 1 293 ? -11.169 17.270 14.750 1.00 89.56 293 TYR A N 1
ATOM 2297 C CA . TYR A 1 293 ? -11.107 17.980 13.473 1.00 89.56 293 TYR A CA 1
ATOM 2298 C C . TYR A 1 293 ? -12.498 18.268 12.881 1.00 89.56 293 TYR A C 1
ATOM 2300 O O . TYR A 1 293 ? -12.719 19.357 12.354 1.00 89.56 293 TYR A O 1
ATOM 2308 N N . LEU A 1 294 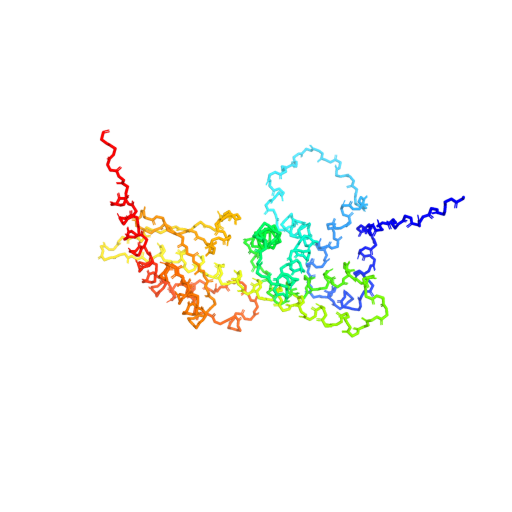? -13.435 17.314 12.937 1.00 89.88 294 LEU A N 1
ATOM 2309 C CA . LEU A 1 294 ? -14.802 17.524 12.446 1.00 89.88 294 LEU A CA 1
ATOM 2310 C C . LEU A 1 294 ? -15.548 18.581 13.273 1.00 89.88 294 LEU A C 1
ATOM 2312 O O . LEU A 1 294 ? -16.223 19.434 12.695 1.00 89.88 294 LEU A O 1
ATOM 2316 N N . GLU A 1 295 ? -15.381 18.565 14.596 1.00 91.19 295 GLU A N 1
ATOM 2317 C CA . GLU A 1 295 ? -15.955 19.561 15.507 1.00 91.19 295 GLU A CA 1
ATOM 2318 C C . GLU A 1 295 ? -15.432 20.973 15.204 1.00 91.19 295 GLU A C 1
ATOM 2320 O O . GLU A 1 295 ? -16.222 21.911 15.070 1.00 91.19 295 GLU A O 1
ATOM 2325 N N . GLU A 1 296 ? -14.118 21.126 15.004 1.00 89.00 296 GLU A N 1
ATOM 2326 C CA . GLU A 1 296 ? -13.503 22.397 14.602 1.00 89.00 296 GLU A CA 1
ATOM 2327 C C . GLU A 1 296 ? -14.055 22.910 13.265 1.00 89.00 296 GLU A C 1
ATOM 2329 O O . GLU A 1 296 ? -14.342 24.102 13.121 1.00 89.00 296 GLU A O 1
ATOM 2334 N N . GLN A 1 297 ? -14.234 22.024 12.277 1.00 86.50 297 GLN A N 1
ATOM 2335 C CA . GLN A 1 297 ? -14.799 22.413 10.983 1.00 86.50 297 GLN A CA 1
ATOM 2336 C C . GLN A 1 297 ? -16.252 22.867 11.099 1.00 86.50 297 GLN A C 1
ATOM 2338 O O . GLN A 1 297 ? -16.630 23.846 10.457 1.00 86.50 297 GLN A O 1
ATOM 2343 N N . GLN A 1 298 ? -17.054 22.188 11.918 1.00 85.88 298 GLN A N 1
ATOM 2344 C CA . GLN A 1 298 ? -18.458 22.528 12.118 1.00 85.88 298 GLN A CA 1
ATOM 2345 C C . GLN A 1 298 ? -18.619 23.851 12.880 1.00 85.88 298 GLN A C 1
ATOM 2347 O O . GLN A 1 298 ? -19.473 24.659 12.519 1.00 85.88 298 GLN A O 1
ATOM 2352 N N . ALA A 1 299 ? -17.760 24.120 13.868 1.00 82.62 299 ALA A N 1
ATOM 2353 C CA . ALA A 1 299 ? -17.725 25.393 14.591 1.00 82.62 299 ALA A CA 1
ATOM 2354 C C . ALA A 1 299 ? -17.263 26.577 13.716 1.00 82.62 299 ALA A C 1
ATOM 2356 O O . ALA A 1 299 ? -17.639 27.720 13.972 1.00 82.62 299 ALA A O 1
ATOM 2357 N N . ALA A 1 300 ? -16.463 26.314 12.678 1.00 79.56 300 ALA A N 1
ATOM 2358 C CA . ALA A 1 300 ? -15.981 27.323 11.737 1.00 79.56 300 ALA A CA 1
ATOM 2359 C C . ALA A 1 300 ? -16.973 27.653 10.602 1.00 79.56 300 ALA A C 1
ATOM 2361 O O . ALA A 1 300 ? -16.730 28.591 9.838 1.00 79.56 300 ALA A O 1
ATOM 2362 N N . MET A 1 301 ? -18.080 26.910 10.461 1.00 72.94 301 MET A N 1
ATOM 2363 C CA . MET A 1 301 ? -19.111 27.226 9.470 1.00 72.94 301 MET A CA 1
ATOM 2364 C C . MET A 1 301 ? -19.970 28.404 9.960 1.00 72.94 301 MET A C 1
ATOM 2366 O O . MET A 1 301 ? -20.547 28.320 11.045 1.00 72.94 301 MET A O 1
ATOM 2370 N N . PRO A 1 302 ? -20.098 29.502 9.188 1.00 60.75 302 PRO A N 1
ATOM 2371 C CA . PRO A 1 302 ? -20.983 30.596 9.564 1.00 60.75 302 PRO A CA 1
ATOM 2372 C C . PRO A 1 302 ? -22.421 30.077 9.627 1.00 60.75 302 PRO A C 1
ATOM 2374 O O . PRO A 1 302 ? -22.906 29.457 8.678 1.00 60.75 302 PRO A O 1
ATOM 2377 N N . VAL A 1 303 ? -23.097 30.329 10.750 1.00 63.66 303 VAL A N 1
ATOM 2378 C CA . VAL A 1 303 ? -24.535 30.080 10.885 1.00 63.66 303 VAL A CA 1
ATOM 2379 C C . VAL A 1 303 ? -25.223 30.893 9.792 1.00 63.66 303 VAL A C 1
ATOM 2381 O O . VAL A 1 303 ? -25.146 32.121 9.799 1.00 63.66 303 VAL A O 1
ATOM 2384 N N . ALA A 1 304 ? -25.829 30.212 8.819 1.00 54.81 304 ALA A N 1
ATOM 2385 C CA . ALA A 1 304 ? -26.647 30.870 7.812 1.00 54.81 304 ALA A CA 1
ATOM 2386 C C . ALA A 1 304 ? -27.811 31.561 8.538 1.00 54.81 304 ALA A C 1
ATOM 2388 O O . ALA A 1 304 ? -28.650 30.883 9.135 1.00 54.81 304 ALA A O 1
ATOM 2389 N N . ALA A 1 305 ? -27.777 32.894 8.555 1.00 53.00 305 ALA A N 1
ATOM 2390 C CA . ALA A 1 305 ? -28.831 33.756 9.080 1.00 53.00 305 ALA A CA 1
ATOM 2391 C C . ALA A 1 305 ? -29.962 33.920 8.059 1.00 53.00 305 ALA A C 1
ATOM 2393 O O . ALA A 1 305 ? -29.651 33.963 6.845 1.00 53.00 305 ALA A O 1
#

Secondary structure (DSSP, 8-state):
--PPPP--------HHHHHHHHHTSHHHHHHTTT-THHHHHHHHHHHHTT-S------S---HHHHTTSHHHHHHHHHHHHHHHHHHHHHHHHHTTSSS--HHHHHHHHHHHHHHHHHHHHHHHH-TT-BHHHHHHHHHHHHHHHTHHHHTT-HHHHHHHHHHHHHHHHHHHHHHHHHHHHHHHHHHHTTSB-TTSPBP-EEEE----HHHHHTT--EEEEETTEEEEEEEESSHHHHHHHHTT-S-STTEEE----GGGGTTBSS--HHHHHHHHHHHHHHHHHHHHHHHHHHHHHHHTS----

pLDDT: mean 71.91, std 22.3, range [27.58, 97.75]

Foldseek 3Di:
DDDDDDDPDPPPDDLVQLVVLCCPDVVVVVVVVPDCVVVLVVVVSCVVVVNDDDPPPPDDDDVVVVCLALSVLVVQLLVLLVLLVVLVVQCVVCVVDDHDPVVSNLSSLLSNVSSLVSVLSSCVNDQPDFLVVVLVVSLVSVVSSCVVVQVPPVVVSVVVSVVSSVVSSVSSLQSLQLLALQLLQVLQQVDADPVRHGWDKDKAQPDDSVCVVVQFRIWMQGPNFIDTAHEDQAPVVLVVVLVVDPQSLSYDYLHDHVVVVNRGSYDDSVVSNVSNVVVVVSVVSSRVSVVVVVVVVVVPDPDDD

Sequence (305 aa):
MYEQSPTTTKHQLSAAELLSGIAATPEFGEAKKVYPFARALARTAFIRAGMFPKVKDEKRYDAKKLATTPEARVDRMIGTLPQYVEGLEGMRQHFRDTPPQSGEFHAAKHHVIRFNHSLKALLEADENLDAENLVVVITDMYGVMNSDRWGDDKDGWHSEQAWFKQHIDQCVRGMQHEVIASQIITAIGELTDEDGKPIDISVNTNVTIQDEVKGVDMFVTLDGVTFPIDIKASERTAQHARKKSRKPNSIIATGIHTRELGGAFRVSPDKARTLAPSLLEKLRAARNEHLAYLEEQQAAMPVAA